Protein AF-F8F737-F1 (afdb_monomer_lite)

Radius of gyration: 26.56 Å; chains: 1; bounding box: 68×41×90 Å

Organism: Paenibacillus mucilaginosus (strain KNP414) (NCBI:txid1036673)

pLDDT: mean 80.63, std 26.8, range [22.33, 98.69]

InterPro domains:
  IPR014903 Protein of unknown function DUF1796 [PF08795] (76-199)

Structure (mmCIF, N/CA/C/O backbone):
data_AF-F8F737-F1
#
_entry.id   AF-F8F737-F1
#
loop_
_atom_site.group_PDB
_atom_site.id
_atom_site.type_symbol
_atom_site.label_atom_id
_atom_site.label_alt_id
_atom_site.label_comp_id
_atom_site.label_asym_id
_atom_site.label_entity_id
_atom_site.label_seq_id
_atom_site.pdbx_PDB_ins_code
_atom_site.Cartn_x
_atom_site.Cartn_y
_atom_site.Cartn_z
_atom_site.occupancy
_atom_site.B_iso_or_equiv
_atom_site.auth_seq_id
_atom_site.auth_comp_id
_atom_site.auth_asym_id
_atom_site.auth_atom_id
_atom_site.pdbx_PDB_model_num
ATOM 1 N N . MET A 1 1 ? 43.549 -16.151 -26.748 1.00 31.75 1 MET A N 1
ATOM 2 C CA . MET A 1 1 ? 45.004 -16.055 -26.960 1.00 31.75 1 MET A CA 1
ATOM 3 C C . MET A 1 1 ? 45.283 -16.798 -28.267 1.00 31.75 1 MET A C 1
ATOM 5 O O . MET A 1 1 ? 45.081 -17.999 -28.260 1.00 31.75 1 MET A O 1
ATOM 9 N N . GLU A 1 2 ? 45.574 -16.234 -29.440 1.00 30.88 2 GLU A N 1
ATOM 10 C CA . GLU A 1 2 ? 45.769 -14.863 -29.963 1.00 30.88 2 GLU A CA 1
ATOM 11 C C . GLU A 1 2 ? 45.511 -14.921 -31.500 1.00 30.88 2 GLU A C 1
ATOM 13 O O . GLU A 1 2 ? 45.562 -16.010 -32.063 1.00 30.88 2 GLU A O 1
ATOM 18 N N . HIS A 1 3 ? 45.207 -13.868 -32.272 1.00 30.75 3 HIS A N 1
ATOM 19 C CA . HIS A 1 3 ? 44.904 -12.461 -31.966 1.00 30.75 3 HIS A CA 1
ATOM 20 C C . HIS A 1 3 ? 43.870 -11.898 -32.988 1.00 30.75 3 HIS A C 1
ATOM 22 O O . HIS A 1 3 ? 43.111 -12.656 -33.584 1.00 30.75 3 HIS A O 1
ATOM 28 N N . LEU A 1 4 ? 43.796 -10.573 -33.181 1.00 31.38 4 LEU A N 1
ATOM 29 C CA . LEU A 1 4 ? 42.867 -9.883 -34.096 1.00 31.38 4 LEU A CA 1
ATOM 30 C C . LEU A 1 4 ? 43.429 -9.716 -35.523 1.00 31.38 4 LEU A C 1
ATOM 32 O O . LEU A 1 4 ? 44.586 -9.331 -35.678 1.00 31.38 4 LEU A O 1
ATOM 36 N N . LYS A 1 5 ? 42.567 -9.804 -36.547 1.00 34.06 5 LYS A N 1
ATOM 37 C CA . LYS A 1 5 ? 42.660 -8.970 -37.765 1.00 34.06 5 LYS A CA 1
ATOM 38 C C . LYS A 1 5 ? 41.271 -8.503 -38.197 1.00 34.06 5 LYS A C 1
ATOM 40 O O . LYS A 1 5 ? 40.305 -9.252 -38.109 1.00 34.06 5 LYS A O 1
ATOM 45 N N . ALA A 1 6 ? 41.193 -7.252 -38.642 1.00 32.00 6 ALA A N 1
ATOM 46 C CA . ALA A 1 6 ? 39.961 -6.569 -39.018 1.00 32.00 6 ALA A CA 1
ATOM 47 C C . ALA A 1 6 ? 40.042 -6.008 -40.449 1.00 32.00 6 ALA A C 1
ATOM 49 O O . ALA A 1 6 ? 41.135 -5.748 -40.944 1.00 32.00 6 ALA A O 1
ATOM 50 N N . ALA A 1 7 ? 38.858 -5.734 -41.009 1.00 30.97 7 ALA A N 1
ATOM 51 C CA . ALA A 1 7 ? 38.563 -4.872 -42.162 1.00 30.97 7 ALA A CA 1
ATOM 52 C C . ALA A 1 7 ? 38.951 -5.335 -43.592 1.00 30.97 7 ALA A C 1
ATOM 54 O O . ALA A 1 7 ? 40.119 -5.469 -43.942 1.00 30.97 7 ALA A O 1
ATOM 55 N N . GLY A 1 8 ? 37.916 -5.408 -44.446 1.00 27.34 8 GLY A N 1
ATOM 56 C CA . GLY A 1 8 ? 37.965 -5.507 -45.916 1.00 27.34 8 GLY A CA 1
ATOM 57 C C . GLY A 1 8 ? 37.638 -6.907 -46.468 1.00 27.34 8 GLY A C 1
ATOM 58 O O . GLY A 1 8 ? 38.126 -7.887 -45.927 1.00 27.34 8 GLY A O 1
ATOM 59 N N . ILE A 1 9 ? 36.846 -7.086 -47.539 1.00 27.88 9 ILE A N 1
ATOM 60 C CA . ILE A 1 9 ? 36.285 -6.126 -48.518 1.00 27.88 9 ILE A CA 1
ATOM 61 C C . ILE A 1 9 ? 35.180 -6.854 -49.357 1.00 27.88 9 ILE A C 1
ATOM 63 O O . ILE A 1 9 ? 35.426 -7.993 -49.722 1.00 27.88 9 ILE A O 1
ATOM 67 N N . VAL A 1 10 ? 34.032 -6.197 -49.669 1.00 30.42 10 VAL A N 1
ATOM 68 C CA . VAL A 1 10 ? 33.254 -6.233 -50.967 1.00 30.42 10 VAL A CA 1
ATOM 69 C C . VAL A 1 10 ? 32.650 -7.582 -51.484 1.00 30.42 10 VAL A C 1
ATOM 71 O O . VAL A 1 10 ? 33.185 -8.630 -51.171 1.00 30.42 10 VAL A O 1
ATOM 74 N N . VAL A 1 11 ? 31.604 -7.731 -52.333 1.00 29.09 11 VAL A N 1
ATOM 75 C CA . VAL A 1 11 ? 30.345 -7.054 -52.812 1.00 29.09 11 VAL A CA 1
ATOM 76 C C . VAL A 1 11 ? 29.583 -8.124 -53.647 1.00 29.09 11 VAL A C 1
ATOM 78 O O . VAL A 1 11 ? 30.243 -9.000 -54.183 1.00 29.09 11 VAL A O 1
ATOM 81 N N . HIS A 1 12 ? 28.254 -8.035 -53.827 1.00 28.17 12 HIS A N 1
ATOM 82 C CA . HIS A 1 12 ? 27.535 -8.319 -55.103 1.00 28.17 12 HIS A CA 1
ATOM 83 C C . HIS A 1 12 ? 26.180 -7.573 -55.046 1.00 28.17 12 HIS A C 1
ATOM 85 O O . HIS A 1 12 ? 25.473 -7.682 -54.050 1.00 28.17 12 HIS A O 1
ATOM 91 N N . GLU A 1 13 ? 25.889 -6.568 -55.880 1.00 30.42 13 GLU A N 1
ATOM 92 C CA . GLU A 1 13 ? 25.585 -6.566 -57.330 1.00 30.42 13 GLU A CA 1
ATOM 93 C C . GLU A 1 13 ? 24.188 -7.084 -57.713 1.00 30.42 13 GLU A C 1
ATOM 95 O O . GLU A 1 13 ? 23.913 -8.267 -57.581 1.00 30.42 13 GLU A O 1
ATOM 100 N N . THR A 1 14 ? 23.370 -6.185 -58.287 1.00 30.91 14 THR A N 1
ATOM 101 C CA . THR A 1 14 ? 22.628 -6.359 -59.561 1.00 30.91 14 THR A CA 1
ATOM 102 C C . THR A 1 14 ? 21.975 -5.027 -59.970 1.00 30.91 14 THR A C 1
ATOM 104 O O . THR A 1 14 ? 21.257 -4.424 -59.176 1.00 30.91 14 THR A O 1
ATOM 107 N N . GLY A 1 15 ? 22.209 -4.569 -61.206 1.00 24.45 15 GLY A N 1
ATOM 108 C CA . GLY A 1 15 ? 21.341 -3.605 -61.919 1.00 24.45 15 GLY A CA 1
ATOM 109 C C . GLY A 1 15 ? 20.431 -4.341 -62.924 1.00 24.45 15 GLY A C 1
ATOM 110 O O . GLY A 1 15 ? 20.274 -5.551 -62.758 1.00 24.45 15 GLY A O 1
ATOM 111 N N . PRO A 1 16 ? 19.913 -3.709 -64.010 1.00 46.12 16 PRO A N 1
ATOM 112 C CA . PRO A 1 16 ? 20.076 -2.303 -64.432 1.00 46.12 16 PRO A CA 1
ATOM 113 C C . PRO A 1 16 ? 18.790 -1.596 -64.982 1.00 46.12 16 PRO A C 1
ATOM 115 O O . PRO A 1 16 ? 17.725 -2.191 -65.088 1.00 46.12 16 PRO A O 1
ATOM 118 N N . HIS A 1 17 ? 18.961 -0.339 -65.445 1.00 32.50 17 HIS A N 1
ATOM 119 C CA . HIS A 1 17 ? 18.045 0.503 -66.267 1.00 32.50 17 HIS A CA 1
ATOM 120 C C . HIS A 1 17 ? 16.789 1.106 -65.574 1.00 32.50 17 HIS A C 1
ATOM 122 O O . HIS A 1 17 ? 16.264 0.539 -64.630 1.00 32.50 17 HIS A O 1
ATOM 128 N N . ASN A 1 18 ? 16.263 2.290 -65.953 1.00 30.05 18 ASN A N 1
ATOM 129 C CA . ASN A 1 18 ? 16.427 3.095 -67.185 1.00 30.05 18 ASN A CA 1
ATOM 130 C C . ASN A 1 18 ? 16.443 4.644 -66.937 1.00 30.05 18 ASN A C 1
ATOM 132 O O . ASN A 1 18 ? 16.288 5.103 -65.810 1.00 30.05 18 ASN A O 1
ATOM 136 N N . ARG A 1 19 ? 16.673 5.452 -67.989 1.00 29.30 19 ARG A N 1
ATOM 137 C CA . ARG A 1 19 ? 16.931 6.921 -67.998 1.00 29.30 19 ARG A CA 1
ATOM 138 C C . ARG A 1 19 ? 15.665 7.808 -67.902 1.00 29.30 19 ARG A C 1
ATOM 140 O O . ARG A 1 19 ? 14.681 7.451 -68.534 1.00 29.30 19 ARG A O 1
ATOM 147 N N . SER A 1 20 ? 15.767 9.032 -67.337 1.00 28.53 20 SER A N 1
ATOM 148 C CA . SER A 1 20 ? 15.710 10.318 -68.105 1.00 28.53 20 SER A CA 1
ATOM 149 C C . SER A 1 20 ? 15.605 11.627 -67.266 1.00 28.53 20 SER A C 1
ATOM 151 O O . SER A 1 20 ? 14.601 11.867 -66.608 1.00 28.53 20 SER A O 1
ATOM 153 N N . THR A 1 21 ? 16.610 12.508 -67.401 1.00 29.45 21 THR A N 1
ATOM 154 C CA . THR A 1 21 ? 16.566 14.001 -67.488 1.00 29.45 21 THR A CA 1
ATOM 155 C C . THR A 1 21 ? 15.581 14.866 -66.656 1.00 29.45 21 THR A C 1
ATOM 157 O O . THR A 1 21 ? 14.389 14.887 -66.961 1.00 29.45 21 THR A O 1
ATOM 160 N N . ARG A 1 22 ? 16.099 15.806 -65.837 1.00 28.95 22 ARG A N 1
ATOM 161 C CA . ARG A 1 22 ? 16.249 17.264 -66.152 1.00 28.95 22 ARG A CA 1
ATOM 162 C C . ARG A 1 22 ? 16.793 18.089 -64.960 1.00 28.95 22 ARG A C 1
ATOM 164 O O . ARG A 1 22 ? 16.660 17.678 -63.813 1.00 28.95 22 ARG A O 1
ATOM 171 N N . ASP A 1 23 ? 17.404 19.237 -65.267 1.00 27.94 23 ASP A N 1
ATOM 172 C CA . ASP A 1 23 ? 18.044 20.181 -64.329 1.00 27.94 23 ASP A CA 1
ATOM 173 C C . ASP A 1 23 ? 17.090 20.950 -63.393 1.00 27.94 23 ASP A C 1
ATOM 175 O O . ASP A 1 23 ? 15.926 21.184 -63.717 1.00 27.94 23 ASP A O 1
ATOM 179 N N . GLY A 1 24 ? 17.635 21.440 -62.268 1.00 27.38 24 GLY A N 1
ATOM 180 C CA . GLY A 1 24 ? 16.966 22.383 -61.359 1.00 27.38 24 GLY A CA 1
ATOM 181 C C . GLY A 1 24 ? 17.789 22.725 -60.106 1.00 27.38 24 GLY A C 1
ATOM 182 O O . GLY A 1 24 ? 17.705 22.043 -59.089 1.00 27.38 24 GLY A O 1
ATOM 183 N N . THR A 1 25 ? 18.598 23.785 -60.159 1.00 28.88 25 THR A N 1
ATOM 184 C CA . THR A 1 25 ? 19.568 24.173 -59.111 1.00 28.88 25 THR A CA 1
ATOM 185 C C . THR A 1 25 ? 18.966 24.867 -57.878 1.00 28.88 25 THR A C 1
ATOM 187 O O . THR A 1 25 ? 18.379 25.941 -58.018 1.00 28.88 25 THR A O 1
ATOM 190 N N . SER A 1 26 ? 19.246 24.368 -56.662 1.00 29.20 26 SER A N 1
ATOM 191 C CA . SER A 1 26 ? 19.491 25.176 -55.438 1.00 29.20 26 SER A CA 1
ATOM 192 C C . SER A 1 26 ? 19.960 24.313 -54.245 1.00 29.20 26 SER A C 1
ATOM 194 O O . SER A 1 26 ? 19.646 23.124 -54.196 1.00 29.20 26 SER A O 1
ATOM 196 N N . PRO A 1 27 ? 20.726 24.864 -53.278 1.00 29.08 27 PRO A N 1
ATOM 197 C CA . PRO A 1 27 ? 21.449 24.066 -52.284 1.00 29.08 27 PRO A CA 1
ATOM 198 C C . PRO A 1 27 ? 20.589 23.626 -51.088 1.00 29.08 27 PRO A C 1
ATOM 200 O O . PRO A 1 27 ? 19.998 24.446 -50.379 1.00 29.08 27 PRO A O 1
ATOM 203 N N . VAL A 1 28 ? 20.605 22.325 -50.783 1.00 27.69 28 VAL A N 1
ATOM 204 C CA . VAL A 1 28 ? 19.986 21.775 -49.568 1.00 27.69 28 VAL A CA 1
ATOM 205 C C . VAL A 1 28 ? 20.870 22.071 -48.353 1.00 27.69 28 VAL A C 1
ATOM 207 O O . VAL A 1 28 ? 21.950 21.507 -48.190 1.00 27.69 28 VAL A O 1
ATOM 210 N N . LYS A 1 29 ? 20.388 22.941 -47.458 1.00 28.92 29 LYS A N 1
ATOM 211 C CA . LYS A 1 29 ? 20.996 23.149 -46.135 1.00 28.92 29 LYS A CA 1
ATOM 212 C C . LYS A 1 29 ? 20.875 21.873 -45.299 1.00 28.92 29 LYS A C 1
ATOM 214 O O . LYS A 1 29 ? 19.767 21.493 -44.921 1.00 28.92 29 LYS A O 1
ATOM 219 N N . ILE A 1 30 ? 22.008 21.279 -44.927 1.00 28.30 30 ILE A N 1
ATOM 220 C CA . ILE A 1 30 ? 22.065 20.237 -43.895 1.00 28.30 30 ILE A CA 1
ATOM 221 C C . ILE A 1 30 ? 21.614 20.866 -42.570 1.00 28.30 30 ILE A C 1
ATOM 223 O O . ILE A 1 30 ? 22.325 21.672 -41.969 1.00 28.30 30 ILE A O 1
ATOM 227 N N . ARG A 1 31 ? 20.402 20.531 -42.116 1.00 26.34 31 ARG A N 1
ATOM 228 C CA . ARG A 1 31 ? 19.930 20.882 -40.773 1.00 26.34 31 ARG A CA 1
ATOM 229 C C . ARG A 1 31 ? 20.393 19.813 -39.793 1.00 26.34 31 ARG A C 1
ATOM 231 O O . ARG A 1 31 ? 19.864 18.706 -39.800 1.00 26.34 31 ARG A O 1
ATOM 238 N N . ASN A 1 32 ? 21.324 20.182 -38.915 1.00 26.41 32 ASN A N 1
ATOM 239 C CA . ASN A 1 32 ? 21.665 19.396 -37.731 1.00 26.41 32 ASN A CA 1
ATOM 240 C C . ASN A 1 32 ? 20.395 19.106 -36.923 1.00 26.41 32 ASN A C 1
ATOM 242 O O . ASN A 1 32 ? 19.786 20.021 -36.361 1.00 26.41 32 ASN A O 1
ATOM 246 N N . PHE A 1 33 ? 19.997 17.837 -36.856 1.00 24.98 33 PHE A N 1
ATOM 247 C CA . PHE A 1 33 ? 18.841 17.409 -36.078 1.00 24.98 33 PHE A CA 1
ATOM 248 C C . PHE A 1 33 ? 19.266 17.162 -34.625 1.00 24.98 33 PHE A C 1
ATOM 250 O O . PHE A 1 33 ? 19.415 16.027 -34.179 1.00 24.98 33 PHE A O 1
ATOM 257 N N . MET A 1 34 ? 19.492 18.248 -33.879 1.00 25.48 34 MET A N 1
ATOM 258 C CA . MET A 1 34 ? 19.568 18.165 -32.419 1.00 25.48 34 MET A CA 1
ATOM 259 C C . MET A 1 34 ? 18.229 17.628 -31.885 1.00 25.48 34 MET A C 1
ATOM 261 O O . MET A 1 34 ? 17.188 18.223 -32.194 1.00 25.48 34 MET A O 1
ATOM 265 N N . PRO A 1 35 ? 18.210 16.559 -31.067 1.00 27.11 35 PRO A N 1
ATOM 266 C CA . PRO A 1 35 ? 16.999 16.179 -30.357 1.00 27.11 35 PRO A CA 1
ATOM 267 C C . PRO A 1 35 ? 16.613 17.328 -29.420 1.00 27.11 35 PRO A C 1
ATOM 269 O O . PRO A 1 35 ? 17.413 17.786 -28.603 1.00 27.11 35 PRO A O 1
ATOM 272 N N . ARG A 1 36 ? 15.384 17.832 -29.572 1.00 26.64 36 ARG A N 1
ATOM 273 C CA . ARG A 1 36 ? 14.854 18.895 -28.712 1.00 26.64 36 ARG A CA 1
ATOM 274 C C . ARG A 1 36 ? 14.890 18.434 -27.258 1.00 26.64 36 ARG A C 1
ATOM 276 O O . ARG A 1 36 ? 14.449 17.327 -26.961 1.00 26.64 36 ARG A O 1
ATOM 283 N N . ALA A 1 37 ? 15.351 19.312 -26.369 1.00 26.86 37 ALA A N 1
ATOM 284 C CA . ALA A 1 37 ? 15.280 19.092 -24.932 1.00 26.86 37 ALA A CA 1
ATOM 285 C C . ALA A 1 37 ? 13.851 18.693 -24.531 1.00 26.86 37 ALA A C 1
ATOM 287 O O . ALA A 1 37 ? 12.895 19.438 -24.776 1.00 26.86 37 ALA A O 1
ATOM 288 N N . PHE A 1 38 ? 13.711 17.516 -23.921 1.00 26.56 38 PHE A N 1
ATOM 289 C CA . PHE A 1 38 ? 12.451 17.102 -23.324 1.00 26.56 38 PHE A CA 1
ATOM 290 C C . PHE A 1 38 ? 12.120 18.076 -22.194 1.00 26.56 38 PHE A C 1
ATOM 292 O O . PHE A 1 38 ? 12.856 18.188 -21.214 1.00 26.56 38 PHE A O 1
ATOM 299 N N . ARG A 1 39 ? 10.999 18.794 -22.332 1.00 23.95 39 ARG A N 1
ATOM 300 C CA . ARG A 1 39 ? 10.396 19.511 -21.207 1.00 23.95 39 ARG A CA 1
ATOM 301 C C . ARG A 1 39 ? 10.129 18.499 -20.098 1.00 23.95 39 ARG A C 1
ATOM 303 O O . ARG A 1 39 ? 9.468 17.494 -20.355 1.00 23.95 39 ARG A O 1
ATOM 310 N N . CYS A 1 40 ? 10.568 18.803 -18.878 1.00 22.33 40 CYS A N 1
ATOM 311 C CA . CYS A 1 40 ? 10.080 18.111 -17.693 1.00 22.33 40 CYS A CA 1
ATOM 312 C C . CYS A 1 40 ? 8.549 18.158 -17.703 1.00 22.33 40 CYS A C 1
ATOM 314 O O . CYS A 1 40 ? 7.957 19.238 -17.621 1.00 22.33 40 CYS A O 1
ATOM 316 N N . VAL A 1 41 ? 7.911 16.994 -17.809 1.00 27.20 41 VAL A N 1
ATOM 317 C CA . VAL A 1 41 ? 6.485 16.870 -17.520 1.00 27.20 41 VAL A CA 1
ATOM 318 C C . VAL A 1 41 ? 6.373 16.983 -16.008 1.00 27.20 41 VAL A C 1
ATOM 320 O O . VAL A 1 41 ? 6.666 16.035 -15.284 1.00 27.20 41 VAL A O 1
ATOM 323 N N . ALA A 1 42 ? 6.027 18.177 -15.527 1.00 23.97 42 ALA A N 1
ATOM 324 C CA . ALA A 1 42 ? 5.676 18.358 -14.129 1.00 23.97 42 ALA A CA 1
ATOM 325 C C . ALA A 1 42 ? 4.549 17.376 -13.790 1.00 23.97 42 ALA A C 1
ATOM 327 O O . ALA A 1 42 ? 3.581 17.267 -14.548 1.00 23.97 42 ALA A O 1
ATOM 328 N N . ALA A 1 43 ? 4.683 16.660 -12.672 1.00 30.42 43 ALA A N 1
ATOM 329 C CA . ALA A 1 43 ? 3.623 15.797 -12.181 1.00 30.42 43 ALA A CA 1
ATOM 330 C C . ALA A 1 43 ? 2.355 16.643 -12.020 1.00 30.42 43 ALA A C 1
ATOM 332 O O . ALA A 1 43 ? 2.320 17.563 -11.202 1.00 30.42 43 ALA A O 1
ATOM 333 N N . VAL A 1 44 ? 1.337 16.360 -12.835 1.00 30.58 44 VAL A N 1
ATOM 334 C CA . VAL A 1 44 ? 0.057 17.064 -12.767 1.00 30.58 44 VAL A CA 1
ATOM 335 C C . VAL A 1 44 ? -0.639 16.601 -11.495 1.00 30.58 44 VAL A C 1
ATOM 337 O O . VAL A 1 44 ? -1.337 15.588 -11.484 1.00 30.58 44 VAL A O 1
ATOM 340 N N . SER A 1 45 ? -0.422 17.339 -10.408 1.00 38.41 45 SER A N 1
ATOM 341 C CA . SER A 1 45 ? -1.291 17.289 -9.242 1.00 38.41 45 SER A CA 1
ATOM 342 C C . SER A 1 45 ? -2.700 17.636 -9.712 1.00 38.41 45 SER A C 1
ATOM 344 O O . SER A 1 45 ? -2.922 18.665 -10.347 1.00 38.41 45 SER A O 1
ATOM 346 N N . ASN A 1 46 ? -3.655 16.743 -9.470 1.00 39.84 46 ASN A N 1
ATOM 347 C CA . ASN A 1 46 ? -5.019 16.906 -9.947 1.00 39.84 46 ASN A CA 1
ATOM 348 C C . ASN A 1 46 ? -5.810 17.785 -8.957 1.00 39.84 46 ASN A C 1
ATOM 350 O O . ASN A 1 46 ? -6.219 17.284 -7.906 1.00 39.84 46 ASN A O 1
ATOM 354 N N . PRO A 1 47 ? -6.077 19.076 -9.249 1.00 35.81 47 PRO A N 1
ATOM 355 C CA . PRO A 1 47 ? -6.739 19.964 -8.290 1.00 35.81 47 PRO A CA 1
ATOM 356 C C . PRO A 1 47 ? -8.179 19.529 -7.973 1.00 35.81 47 PRO A C 1
ATOM 358 O O . PRO A 1 47 ? -8.720 19.911 -6.936 1.00 35.81 47 PRO A O 1
ATOM 361 N N . ARG A 1 48 ? -8.794 18.683 -8.817 1.00 39.72 48 ARG A N 1
ATOM 362 C CA . ARG A 1 48 ? -10.142 18.142 -8.581 1.00 39.72 48 ARG A CA 1
ATOM 363 C C . ARG A 1 48 ? -10.205 17.151 -7.418 1.00 39.72 48 ARG A C 1
ATOM 365 O O . ARG A 1 48 ? -11.286 16.920 -6.886 1.00 39.72 48 ARG A O 1
ATOM 372 N N . LEU A 1 49 ? -9.069 16.581 -7.013 1.00 35.00 49 LEU A N 1
ATOM 373 C CA . LEU A 1 49 ? -9.001 15.647 -5.890 1.00 35.00 49 LEU A CA 1
ATOM 374 C C . LEU A 1 49 ? -9.200 16.369 -4.543 1.00 35.00 49 LEU A C 1
ATOM 376 O O . LEU A 1 49 ? -9.822 15.828 -3.635 1.00 35.00 49 LEU A O 1
ATOM 380 N N . PHE A 1 50 ? -8.750 17.626 -4.444 1.00 35.91 50 PHE A N 1
ATOM 381 C CA . PHE A 1 50 ? -8.959 18.479 -3.269 1.00 35.91 50 PHE A CA 1
ATOM 382 C C . PHE A 1 50 ? -10.333 19.166 -3.260 1.00 35.91 50 PHE A C 1
ATOM 384 O O . PHE A 1 50 ? -10.888 19.404 -2.190 1.00 35.91 50 PHE A O 1
ATOM 391 N N . SER A 1 51 ? -10.926 19.453 -4.427 1.00 33.72 51 SER A N 1
ATOM 392 C CA . SER A 1 51 ? -12.208 20.173 -4.510 1.00 33.72 51 SER A CA 1
ATOM 393 C C . SER A 1 51 ? -13.448 19.343 -4.146 1.00 33.72 51 SER A C 1
ATOM 395 O O . SER A 1 51 ? -14.543 19.896 -4.113 1.00 33.72 51 SER A O 1
ATOM 397 N N . TYR A 1 52 ? -13.311 18.034 -3.903 1.00 38.69 52 TYR A N 1
ATOM 398 C CA . TYR A 1 52 ? -14.434 17.148 -3.556 1.00 38.69 52 TYR A CA 1
ATOM 399 C C . TYR A 1 52 ? -14.688 16.999 -2.045 1.00 38.69 52 TYR A C 1
ATOM 401 O O . TYR A 1 52 ? -15.746 16.512 -1.649 1.00 38.69 52 TYR A O 1
ATOM 409 N N . LEU A 1 53 ? -13.771 17.454 -1.185 1.00 37.84 53 LEU A N 1
ATOM 410 C CA . LEU A 1 53 ? -13.915 17.390 0.276 1.00 37.84 53 LEU A CA 1
ATOM 411 C C . LEU A 1 53 ? -14.595 18.653 0.830 1.00 37.84 53 LEU A C 1
ATOM 413 O O . LEU A 1 53 ? -14.011 19.416 1.597 1.00 37.84 53 LEU A O 1
ATOM 417 N N . GLY A 1 54 ? -15.848 18.880 0.421 1.00 32.91 54 GLY A N 1
ATOM 418 C CA . GLY A 1 54 ? -16.592 20.101 0.737 1.00 32.91 54 GLY A CA 1
ATOM 419 C C . GLY A 1 54 ? -18.051 19.889 1.141 1.00 32.91 54 GLY A C 1
ATOM 420 O O . GLY A 1 54 ? -18.941 20.137 0.335 1.00 32.91 54 GLY A O 1
ATOM 421 N N . SER A 1 55 ? -18.318 19.510 2.400 1.00 32.44 55 SER A N 1
ATOM 422 C CA . SER A 1 55 ? -19.322 20.185 3.260 1.00 32.44 55 SER A CA 1
ATOM 423 C C . SER A 1 55 ? -19.569 19.501 4.622 1.00 32.44 55 SER A C 1
ATOM 425 O O . SER A 1 55 ? -19.643 18.286 4.734 1.00 32.44 55 SER A O 1
ATOM 427 N N . LYS A 1 56 ? -19.772 20.346 5.647 1.00 34.72 56 LYS A N 1
ATOM 428 C CA . LYS A 1 56 ? -20.529 20.122 6.901 1.00 34.72 56 LYS A CA 1
ATOM 429 C C . LYS A 1 56 ? -20.217 18.883 7.775 1.00 34.72 56 LYS A C 1
ATOM 431 O O . LYS A 1 56 ? -20.933 17.894 7.762 1.00 34.72 56 LYS A O 1
ATOM 436 N N . GLY A 1 57 ? -19.336 19.108 8.753 1.00 33.88 57 GLY A N 1
ATOM 437 C CA . GLY A 1 57 ? -19.766 19.142 10.162 1.00 33.88 57 GLY A CA 1
ATOM 438 C C . GLY A 1 57 ? -19.855 17.836 10.965 1.00 33.88 57 GLY A C 1
ATOM 439 O O . GLY A 1 57 ? -20.897 17.190 11.002 1.00 33.88 57 GLY A O 1
ATOM 440 N N . ARG A 1 58 ? -18.837 17.603 11.806 1.00 36.34 58 ARG A N 1
ATOM 441 C CA . ARG A 1 58 ? -19.009 17.181 13.212 1.00 36.34 58 ARG A CA 1
ATOM 442 C C . ARG A 1 58 ? -17.749 17.513 14.018 1.00 36.34 58 ARG A C 1
ATOM 444 O O . ARG A 1 58 ? -16.689 16.943 13.789 1.00 36.34 58 ARG A O 1
ATOM 451 N N . THR A 1 59 ? -17.865 18.450 14.952 1.00 40.25 59 THR A N 1
ATOM 452 C CA . THR A 1 59 ? -16.850 18.718 15.981 1.00 40.25 59 THR A CA 1
ATOM 453 C C . THR A 1 59 ? -16.978 17.665 17.080 1.00 40.25 59 THR A C 1
ATOM 455 O O . THR A 1 59 ? -18.047 17.566 17.679 1.00 40.25 59 THR A O 1
ATOM 458 N N . GLY A 1 60 ? -15.917 16.894 17.339 1.00 40.56 60 GLY A N 1
ATOM 459 C CA . GLY A 1 60 ? -15.912 15.828 18.355 1.00 40.56 60 GLY A CA 1
ATOM 460 C C . GLY A 1 60 ? -15.857 14.401 17.796 1.00 40.56 60 GLY A C 1
ATOM 461 O O . GLY A 1 60 ? -16.580 13.535 18.273 1.00 40.56 60 GLY A O 1
ATOM 462 N N . GLY A 1 61 ? -15.037 14.151 16.771 1.00 48.41 61 GLY A N 1
ATOM 463 C CA . GLY A 1 61 ? -14.636 12.785 16.424 1.00 48.41 61 GLY A CA 1
ATOM 464 C C . GLY A 1 61 ? -13.432 12.371 17.267 1.00 48.41 61 GLY A C 1
ATOM 465 O O . GLY A 1 61 ? -12.421 13.072 17.235 1.00 48.41 61 GLY A O 1
ATOM 466 N N . GLU A 1 62 ? -13.540 11.268 18.007 1.00 58.06 62 GLU A N 1
ATOM 467 C CA . GLU A 1 62 ? -12.423 10.698 18.772 1.00 58.06 62 GLU A CA 1
ATOM 468 C C . GLU A 1 62 ? -11.245 10.364 17.835 1.00 58.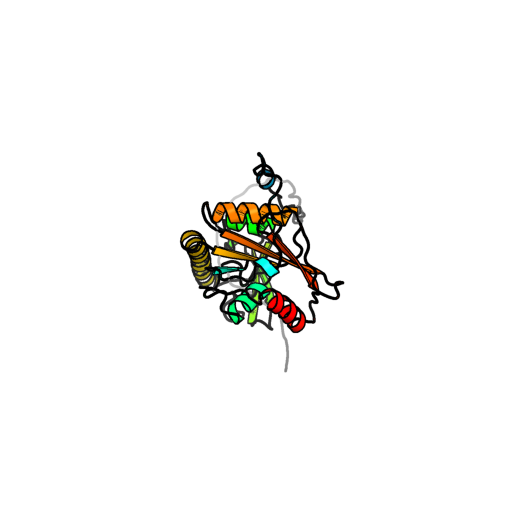06 62 GLU A C 1
ATOM 470 O O . GLU A 1 62 ? -11.429 9.849 16.724 1.00 58.06 62 GLU A O 1
ATOM 475 N N . THR A 1 63 ? -10.034 10.741 18.249 1.00 73.00 63 THR A N 1
ATOM 476 C CA . THR A 1 63 ? -8.806 10.604 17.455 1.00 73.00 63 THR A CA 1
ATOM 477 C C . THR A 1 63 ? -8.153 9.259 17.744 1.00 73.00 63 THR A C 1
ATOM 479 O O . THR A 1 63 ? -8.080 8.846 18.897 1.00 73.00 63 THR A O 1
ATOM 482 N N . MET A 1 64 ? -7.713 8.541 16.702 1.00 88.88 64 MET A N 1
ATOM 483 C CA . MET A 1 64 ? -7.437 7.112 16.863 1.00 88.88 64 MET A CA 1
ATOM 484 C C . MET A 1 64 ? -6.033 6.827 17.411 1.00 88.88 64 MET A C 1
ATOM 486 O O . MET A 1 64 ? -5.027 7.162 16.781 1.00 88.88 64 MET A O 1
ATOM 490 N N . ARG A 1 65 ? -5.961 6.138 18.553 1.00 93.38 65 ARG A N 1
ATOM 491 C CA . ARG A 1 65 ? -4.707 5.694 19.186 1.00 93.38 65 ARG A CA 1
ATOM 492 C C . ARG A 1 65 ? -4.272 4.308 18.723 1.00 93.38 65 ARG A C 1
ATOM 494 O O . ARG A 1 65 ? -5.089 3.470 18.339 1.00 93.38 65 ARG A O 1
ATOM 501 N N . LEU A 1 66 ? -2.979 4.009 18.855 1.00 93.88 66 LEU A N 1
ATOM 502 C CA . LEU A 1 66 ? -2.436 2.682 18.532 1.00 93.88 66 LEU A CA 1
ATOM 503 C C . LEU A 1 66 ? -3.073 1.579 19.393 1.00 93.88 66 LEU A C 1
ATOM 505 O O . LEU A 1 66 ? -3.280 0.463 18.920 1.00 93.88 66 LEU A O 1
ATOM 509 N N . ALA A 1 67 ? -3.434 1.891 20.641 1.00 94.31 67 ALA A N 1
ATOM 510 C CA . ALA A 1 67 ? -4.135 0.966 21.529 1.00 94.31 67 ALA A CA 1
ATOM 511 C C . ALA A 1 67 ? -5.515 0.538 20.986 1.00 94.31 67 ALA A C 1
ATOM 513 O O . ALA A 1 67 ? -5.891 -0.621 21.132 1.00 94.31 67 ALA A O 1
ATOM 514 N N . GLU A 1 68 ? -6.241 1.427 20.306 1.00 94.69 68 GLU A N 1
ATOM 515 C CA . GLU A 1 68 ? -7.577 1.157 19.745 1.00 94.69 68 GLU A CA 1
ATOM 516 C C . GLU A 1 68 ? -7.515 0.319 18.460 1.00 94.69 68 GLU A C 1
ATOM 518 O O . GLU A 1 68 ? -8.488 -0.340 18.082 1.00 94.69 68 GLU A O 1
ATOM 523 N N . LEU A 1 69 ? -6.353 0.293 17.797 1.00 96.19 69 LEU A N 1
ATOM 524 C CA . LEU A 1 69 ? -6.094 -0.627 16.693 1.00 96.19 69 LEU A CA 1
ATOM 525 C C . LEU A 1 69 ? -5.953 -2.083 17.163 1.00 96.19 69 LEU A C 1
ATOM 527 O O . LEU A 1 69 ? -6.101 -2.978 16.331 1.00 96.19 69 LEU A O 1
ATOM 531 N N . ARG A 1 70 ? -5.707 -2.344 18.456 1.00 96.00 70 ARG A N 1
ATOM 532 C CA . ARG A 1 70 ? -5.485 -3.688 19.026 1.00 96.00 70 ARG A CA 1
ATOM 533 C C . ARG A 1 70 ? -6.786 -4.476 19.184 1.00 96.00 70 ARG A C 1
ATOM 535 O O . ARG A 1 70 ? -7.274 -4.714 20.287 1.00 96.00 70 ARG A O 1
ATOM 542 N N . ARG A 1 71 ? -7.368 -4.856 18.050 1.00 96.00 71 ARG A N 1
ATOM 543 C CA . ARG A 1 71 ? -8.634 -5.587 17.951 1.00 96.00 71 ARG A CA 1
ATOM 544 C C . ARG A 1 71 ? -8.640 -6.546 16.753 1.00 96.00 71 ARG A C 1
ATOM 546 O O . ARG A 1 71 ? -7.808 -6.404 15.853 1.00 96.00 71 ARG A O 1
ATOM 553 N N . PRO A 1 72 ? -9.587 -7.500 16.699 1.00 97.38 72 PRO A N 1
ATOM 554 C CA . PRO A 1 72 ? -9.792 -8.331 15.520 1.00 97.38 72 PRO A CA 1
ATOM 555 C C . PRO A 1 72 ? -10.429 -7.544 14.366 1.00 97.38 72 PRO A C 1
ATOM 557 O O . PRO A 1 72 ? -11.460 -6.883 14.558 1.00 97.38 72 PRO A O 1
ATOM 560 N N . TYR A 1 73 ? -9.857 -7.691 13.174 1.00 97.88 73 TYR A N 1
ATOM 561 C CA . TYR A 1 73 ? -10.377 -7.228 11.883 1.00 97.88 73 TYR A CA 1
ATOM 562 C C . TYR A 1 73 ? -10.831 -8.412 11.021 1.00 97.88 73 TYR A C 1
ATOM 564 O O . TYR A 1 73 ? -10.516 -9.565 11.302 1.00 97.88 73 TYR A O 1
ATOM 572 N N . ASP A 1 74 ? -11.539 -8.134 9.934 1.00 97.38 74 ASP A N 1
ATOM 573 C CA . ASP A 1 74 ? -11.856 -9.130 8.911 1.00 97.38 74 ASP A CA 1
ATOM 574 C C . ASP A 1 74 ? -10.723 -9.268 7.871 1.00 97.38 74 ASP A C 1
ATOM 576 O O . ASP A 1 74 ? -10.595 -10.315 7.234 1.00 97.38 74 ASP A O 1
ATOM 580 N N . TYR A 1 75 ? -9.917 -8.213 7.662 1.00 97.50 75 TYR A N 1
ATOM 581 C CA . TYR A 1 75 ? -8.700 -8.239 6.834 1.00 97.50 75 TYR A CA 1
ATOM 582 C C . TYR A 1 75 ? -7.789 -7.018 7.083 1.00 97.50 75 TYR A C 1
ATOM 584 O O . TYR A 1 75 ? -8.283 -5.917 7.345 1.00 97.50 75 TYR A O 1
ATOM 592 N N . CYS A 1 76 ? -6.471 -7.186 6.910 1.00 98.12 76 CYS A N 1
ATOM 593 C CA . CYS A 1 76 ? -5.490 -6.093 6.914 1.00 98.12 76 CYS A CA 1
ATOM 594 C C . CYS A 1 76 ? -4.864 -5.889 5.517 1.00 98.12 76 CYS A C 1
ATOM 596 O O . CYS A 1 76 ? -4.394 -6.835 4.8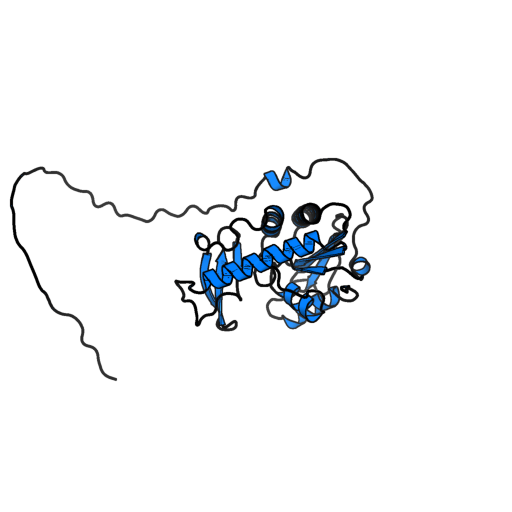86 1.00 98.12 76 CYS A O 1
ATOM 598 N N . ILE A 1 77 ? -4.845 -4.647 5.027 1.00 98.12 77 ILE A N 1
ATOM 599 C CA . ILE A 1 77 ? -4.489 -4.268 3.651 1.00 98.12 77 ILE A CA 1
ATOM 600 C C . ILE A 1 77 ? -3.228 -3.394 3.654 1.00 98.12 77 ILE A C 1
ATOM 602 O O . ILE A 1 77 ? -3.219 -2.311 4.237 1.00 98.12 77 ILE A O 1
ATOM 606 N N . SER A 1 78 ? -2.178 -3.821 2.945 1.00 97.38 78 SER A N 1
ATOM 607 C CA . SER A 1 78 ? -1.026 -2.960 2.643 1.00 97.38 78 SER A CA 1
ATOM 608 C C . SER A 1 78 ? -1.362 -1.968 1.529 1.00 97.38 78 SER A C 1
ATOM 610 O O . SER A 1 78 ? -1.904 -2.342 0.488 1.00 97.38 78 SER A O 1
ATOM 612 N N . LEU A 1 79 ? -0.973 -0.708 1.723 1.00 97.19 79 LEU A N 1
ATOM 613 C CA . LEU A 1 79 ? -1.009 0.361 0.721 1.00 97.19 79 LEU A CA 1
ATOM 614 C C . LEU A 1 79 ? 0.399 0.744 0.227 1.00 97.19 79 LEU A C 1
ATOM 616 O O . LEU A 1 79 ? 0.628 1.859 -0.253 1.00 97.19 79 LEU A O 1
ATOM 620 N N . GLY A 1 80 ? 1.350 -0.187 0.338 1.00 89.88 80 GLY A N 1
ATOM 621 C CA . GLY A 1 80 ? 2.686 -0.094 -0.248 1.00 89.88 80 GLY A CA 1
ATOM 622 C C . GLY A 1 80 ? 3.590 0.955 0.402 1.00 89.88 80 GLY A C 1
ATOM 623 O O . GLY A 1 80 ? 3.803 0.945 1.616 1.00 89.88 80 GLY A O 1
ATOM 624 N N . ASN A 1 81 ? 4.158 1.829 -0.439 1.00 93.75 81 ASN A N 1
ATOM 625 C CA . ASN A 1 81 ? 5.402 2.594 -0.252 1.00 93.75 81 ASN A CA 1
ATOM 626 C C . ASN A 1 81 ? 6.665 1.720 -0.221 1.00 93.75 81 ASN A C 1
ATOM 628 O O . ASN A 1 81 ? 7.642 2.072 -0.871 1.00 93.75 81 ASN A O 1
ATOM 632 N N . ASN A 1 82 ? 6.637 0.565 0.439 1.00 90.75 82 ASN A N 1
ATOM 633 C CA . ASN A 1 82 ? 7.587 -0.522 0.211 1.00 90.75 82 ASN A CA 1
ATOM 634 C C . ASN A 1 82 ? 6.954 -1.875 0.583 1.00 90.75 82 ASN A C 1
ATOM 636 O O . ASN A 1 82 ? 5.801 -1.931 1.006 1.00 90.75 82 ASN A O 1
ATOM 640 N N . CYS A 1 83 ? 7.711 -2.965 0.448 1.00 90.19 83 CYS A N 1
ATOM 641 C CA . CYS A 1 83 ? 7.242 -4.317 0.756 1.00 90.19 83 CYS A CA 1
ATOM 642 C C . CYS A 1 83 ? 7.143 -4.652 2.259 1.00 90.19 83 CYS A C 1
ATOM 644 O O . CYS A 1 83 ? 6.621 -5.710 2.612 1.00 90.19 83 CYS A O 1
ATOM 646 N N . MET A 1 84 ? 7.608 -3.784 3.169 1.00 91.31 84 MET A N 1
ATOM 647 C CA . MET A 1 84 ? 7.657 -4.083 4.608 1.00 91.31 84 MET A CA 1
ATOM 648 C C . MET A 1 84 ? 6.280 -4.374 5.228 1.00 91.31 84 MET A C 1
ATOM 650 O O . MET A 1 84 ? 6.168 -5.395 5.911 1.00 91.31 84 MET A O 1
ATOM 654 N N . PRO A 1 85 ? 5.215 -3.580 4.973 1.00 92.69 85 PRO A N 1
ATOM 655 C CA . PRO A 1 85 ? 3.892 -3.875 5.514 1.00 92.69 85 PRO A CA 1
ATOM 656 C C . PRO A 1 85 ? 3.357 -5.210 5.015 1.00 92.69 85 PRO A C 1
ATOM 658 O O . PRO A 1 85 ? 2.810 -5.985 5.790 1.00 92.69 85 PRO A O 1
ATOM 661 N N . ALA A 1 86 ? 3.566 -5.510 3.732 1.00 94.00 86 ALA A N 1
ATOM 662 C CA . ALA A 1 86 ? 3.129 -6.761 3.137 1.00 94.00 86 ALA A CA 1
ATOM 663 C C . ALA A 1 86 ? 3.840 -7.975 3.755 1.00 94.00 86 ALA A C 1
ATOM 665 O O . ALA A 1 86 ? 3.170 -8.975 4.003 1.00 94.00 86 ALA A O 1
ATOM 666 N N . MET A 1 87 ? 5.147 -7.889 4.030 1.00 92.62 87 MET A N 1
ATOM 667 C CA . MET A 1 87 ? 5.912 -8.960 4.685 1.00 92.62 87 MET A CA 1
ATOM 668 C C . MET A 1 87 ? 5.485 -9.180 6.143 1.00 92.62 87 MET A C 1
ATOM 670 O O . MET A 1 87 ? 5.248 -10.315 6.548 1.00 92.62 87 MET A O 1
ATOM 674 N N . GLU A 1 88 ? 5.371 -8.117 6.944 1.00 94.25 88 GLU A N 1
ATOM 675 C CA . GLU A 1 88 ? 5.053 -8.257 8.374 1.00 94.25 88 GLU A CA 1
ATOM 676 C C . GLU A 1 88 ? 3.575 -8.625 8.615 1.00 94.25 88 GLU A C 1
ATOM 678 O O . GLU A 1 88 ? 3.282 -9.371 9.551 1.00 94.25 88 GLU A O 1
ATOM 683 N N . LEU A 1 89 ? 2.648 -8.204 7.740 1.00 95.56 89 LEU A N 1
ATOM 684 C CA . LEU A 1 89 ? 1.266 -8.706 7.740 1.00 95.56 89 LEU A CA 1
ATOM 685 C C . LEU A 1 89 ? 1.196 -10.209 7.430 1.00 95.56 89 LEU A C 1
ATOM 687 O O . LEU A 1 89 ? 0.416 -10.923 8.053 1.00 95.56 89 LEU A O 1
ATOM 691 N N . GLU A 1 90 ? 2.006 -10.695 6.488 1.00 94.69 90 GLU A N 1
ATOM 692 C CA . GLU A 1 90 ? 2.060 -12.112 6.099 1.00 94.69 90 GLU A CA 1
ATOM 693 C C . GLU A 1 90 ? 2.640 -12.975 7.225 1.00 94.69 90 GLU A C 1
ATOM 695 O O . GLU A 1 90 ? 2.014 -13.938 7.664 1.00 94.69 90 GLU A O 1
ATOM 700 N N . LYS A 1 91 ? 3.774 -12.549 7.790 1.00 93.94 91 LYS A N 1
ATOM 701 C CA . LYS A 1 91 ? 4.446 -13.188 8.932 1.00 93.94 91 LYS A CA 1
ATOM 702 C C . LYS A 1 91 ? 3.561 -13.307 10.181 1.00 93.94 91 LYS A C 1
ATOM 704 O O . LYS A 1 91 ? 3.743 -14.233 10.965 1.00 93.94 91 LYS A O 1
ATOM 709 N N . LYS A 1 92 ? 2.617 -12.379 10.378 1.00 93.62 92 LYS A N 1
ATOM 710 C CA . LYS A 1 92 ? 1.646 -12.387 11.490 1.00 93.62 92 LYS A CA 1
ATOM 711 C C . LYS A 1 92 ? 0.287 -13.012 11.130 1.00 93.62 92 LYS A C 1
ATOM 713 O O . LYS A 1 92 ? -0.616 -12.984 11.958 1.00 93.62 92 LYS A O 1
ATOM 718 N N . GLY A 1 93 ? 0.108 -13.543 9.916 1.00 94.44 93 GLY A N 1
ATOM 719 C CA . GLY A 1 93 ? -1.167 -14.122 9.460 1.00 94.44 93 GLY A CA 1
ATOM 720 C C . GLY A 1 93 ? -2.309 -13.109 9.271 1.00 94.44 93 GLY A C 1
ATOM 721 O O . GLY A 1 93 ? -3.469 -13.499 9.146 1.00 94.44 93 GLY A O 1
ATOM 722 N N . LEU A 1 94 ? -1.994 -11.809 9.240 1.00 95.44 94 LEU A N 1
ATOM 723 C CA . LEU A 1 94 ? -2.950 -10.701 9.113 1.00 95.44 94 LEU A CA 1
ATOM 724 C C . LEU A 1 94 ? -3.351 -10.413 7.654 1.00 95.44 94 LEU A C 1
ATOM 726 O O . LEU A 1 94 ? -4.338 -9.723 7.402 1.00 95.44 94 LEU A O 1
ATOM 730 N N . LYS A 1 95 ? -2.613 -10.962 6.685 1.00 92.50 95 LYS A N 1
ATOM 731 C CA . LYS A 1 95 ? -3.054 -11.103 5.290 1.00 92.50 95 LYS A CA 1
ATOM 732 C C . LYS A 1 95 ? -2.946 -12.578 4.886 1.00 92.50 95 LYS A C 1
ATOM 734 O O . LYS A 1 95 ? -2.057 -13.278 5.363 1.00 92.50 95 LYS A O 1
ATOM 739 N N . ARG A 1 96 ? -3.816 -13.036 3.980 1.00 89.62 96 ARG A N 1
ATOM 740 C CA . ARG A 1 96 ? -3.799 -14.415 3.435 1.00 89.62 96 ARG A CA 1
ATOM 741 C C . ARG A 1 96 ? -3.427 -14.478 1.953 1.00 89.62 96 ARG A C 1
ATOM 743 O O . ARG A 1 96 ? -3.061 -15.532 1.451 1.00 89.62 96 ARG A O 1
ATOM 750 N N . GLU A 1 97 ? -3.529 -13.357 1.247 1.00 92.88 97 GLU A N 1
ATOM 751 C CA . GLU A 1 97 ? -3.299 -13.264 -0.191 1.00 92.88 97 GLU A CA 1
ATOM 752 C C . GLU A 1 97 ? -2.548 -11.967 -0.547 1.00 92.88 97 GLU A C 1
ATOM 754 O O . GLU A 1 97 ? -2.739 -10.936 0.101 1.00 92.88 97 GLU A O 1
ATOM 759 N N . THR A 1 98 ? -1.737 -11.995 -1.612 1.00 94.88 98 THR A N 1
ATOM 760 C CA . THR A 1 98 ? -1.056 -10.804 -2.158 1.00 94.88 98 THR A CA 1
ATOM 761 C C . THR A 1 98 ? -2.032 -9.809 -2.793 1.00 94.88 98 THR A C 1
ATOM 763 O O . THR A 1 98 ? -2.874 -10.203 -3.610 1.00 94.88 98 THR A O 1
ATOM 766 N N . LEU A 1 99 ? -1.843 -8.519 -2.506 1.00 97.44 99 LEU A N 1
ATOM 767 C CA . LEU A 1 99 ? -2.611 -7.391 -3.057 1.00 97.44 99 LEU A CA 1
ATOM 768 C C . LEU A 1 99 ? -1.779 -6.528 -4.045 1.00 97.44 99 LEU A C 1
ATOM 770 O O . LEU A 1 99 ? -0.568 -6.728 -4.160 1.00 97.44 99 LEU A O 1
ATOM 774 N N . PRO A 1 100 ? -2.385 -5.589 -4.810 1.00 97.50 100 PRO A N 1
ATOM 775 C CA . PRO A 1 100 ? -1.715 -4.888 -5.922 1.00 97.50 100 PRO A CA 1
ATOM 776 C C . PRO A 1 100 ? -0.523 -4.005 -5.537 1.00 97.50 100 PRO A C 1
ATOM 778 O O . PRO A 1 100 ? 0.288 -3.676 -6.402 1.00 97.50 100 PRO A O 1
ATOM 781 N N . LEU A 1 101 ? -0.454 -3.589 -4.269 1.00 97.25 101 LEU A N 1
ATOM 782 C CA . LEU A 1 101 ? 0.546 -2.660 -3.736 1.00 97.25 101 LEU A CA 1
ATOM 783 C C . LEU A 1 101 ? 1.553 -3.339 -2.787 1.00 97.25 101 LEU A C 1
ATOM 785 O O . LEU A 1 101 ? 2.378 -2.655 -2.190 1.00 97.25 101 LEU A O 1
ATOM 789 N N . ASP A 1 102 ? 1.503 -4.669 -2.643 1.00 95.06 102 ASP A N 1
ATOM 790 C CA . ASP A 1 102 ? 2.330 -5.414 -1.681 1.00 95.06 102 ASP A CA 1
ATOM 791 C C . ASP A 1 102 ? 3.830 -5.407 -2.016 1.00 95.06 102 ASP A C 1
ATOM 793 O O . ASP A 1 102 ? 4.661 -5.355 -1.115 1.00 95.06 102 ASP A O 1
ATOM 797 N N . TRP A 1 103 ? 4.174 -5.494 -3.303 1.00 91.81 103 TRP A N 1
ATOM 798 C CA . TRP A 1 103 ? 5.534 -5.798 -3.779 1.00 91.81 103 TRP A CA 1
ATOM 799 C C . TRP A 1 103 ? 6.148 -4.675 -4.624 1.00 91.81 103 TRP A C 1
ATOM 801 O O . TRP A 1 103 ? 7.044 -4.911 -5.435 1.00 91.81 103 TRP A O 1
ATOM 811 N N . VAL A 1 104 ? 5.650 -3.450 -4.439 1.00 94.69 104 VAL A N 1
ATOM 812 C CA . VAL A 1 104 ? 6.041 -2.271 -5.219 1.00 94.69 104 VAL A CA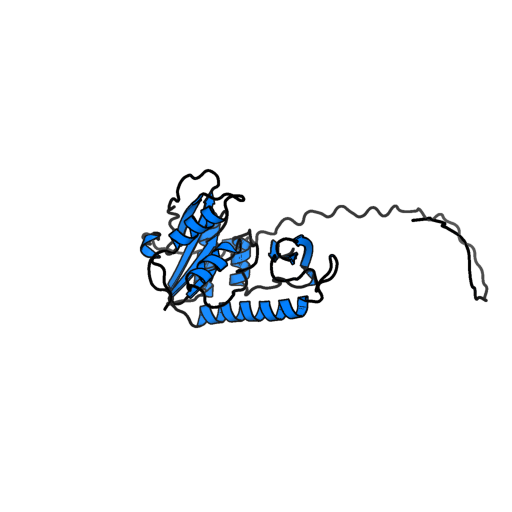 1
ATOM 813 C C . VAL A 1 104 ? 6.472 -1.113 -4.323 1.00 94.69 104 VAL A C 1
ATOM 815 O O . VAL A 1 104 ? 5.995 -0.958 -3.195 1.00 94.69 104 VAL A O 1
ATOM 818 N N . ILE A 1 105 ? 7.341 -0.257 -4.850 1.00 95.94 105 ILE A N 1
ATOM 819 C CA . ILE A 1 105 ? 7.678 1.025 -4.235 1.00 95.94 105 ILE A CA 1
ATOM 820 C C . ILE A 1 105 ? 6.726 2.080 -4.800 1.00 95.94 105 ILE A C 1
ATOM 822 O O . ILE A 1 105 ? 6.814 2.452 -5.968 1.00 95.94 105 ILE A O 1
ATOM 826 N N . SER A 1 106 ? 5.788 2.549 -3.974 1.00 96.31 106 SER A N 1
ATOM 827 C CA . SER A 1 106 ? 4.764 3.536 -4.347 1.00 96.31 106 SER A CA 1
ATOM 828 C C . SER A 1 106 ? 4.861 4.784 -3.464 1.00 96.31 106 SER A C 1
ATOM 830 O O . SER A 1 106 ? 4.124 4.935 -2.488 1.00 96.31 106 SER A O 1
ATOM 832 N N . ARG A 1 107 ? 5.818 5.675 -3.758 1.00 95.12 107 ARG A N 1
ATOM 833 C CA . ARG A 1 107 ? 6.197 6.775 -2.842 1.00 95.12 107 ARG A CA 1
ATOM 834 C C . ARG A 1 107 ? 5.096 7.829 -2.660 1.00 95.12 107 ARG A C 1
ATOM 836 O O . ARG A 1 107 ? 4.846 8.243 -1.536 1.00 95.12 107 ARG A O 1
ATOM 843 N N . SER A 1 108 ? 4.379 8.209 -3.721 1.00 97.06 108 SER A N 1
ATOM 844 C CA . SER A 1 108 ? 3.288 9.195 -3.627 1.00 97.06 108 SER A CA 1
ATOM 845 C C . SER A 1 108 ? 2.021 8.597 -3.001 1.00 97.06 108 SER A C 1
ATOM 847 O O . SER A 1 108 ? 1.395 7.702 -3.576 1.00 97.06 108 SER A O 1
ATOM 849 N N . THR A 1 109 ? 1.606 9.124 -1.846 1.00 97.75 109 THR A N 1
ATOM 850 C CA . THR A 1 109 ? 0.349 8.731 -1.186 1.00 97.75 109 THR A CA 1
ATOM 851 C C . THR A 1 109 ? -0.855 9.205 -1.993 1.00 97.75 109 THR A C 1
ATOM 853 O O . THR A 1 109 ? -1.792 8.438 -2.211 1.00 97.75 109 THR A O 1
ATOM 856 N N . THR A 1 110 ? -0.789 10.432 -2.519 1.00 97.25 110 THR A N 1
ATOM 857 C CA . THR A 1 110 ? -1.788 10.992 -3.442 1.00 97.25 110 THR A CA 1
ATOM 858 C C . THR A 1 110 ? -2.040 10.074 -4.647 1.00 97.25 110 THR A C 1
ATOM 860 O O . THR A 1 110 ? -3.190 9.766 -4.955 1.00 97.25 110 THR A O 1
ATOM 863 N N . ARG A 1 111 ? -0.988 9.545 -5.292 1.00 97.31 111 ARG A N 1
ATOM 864 C CA . ARG A 1 111 ? -1.142 8.599 -6.412 1.00 97.31 111 ARG A CA 1
ATOM 865 C C . ARG A 1 111 ? -1.780 7.276 -5.988 1.00 97.31 111 ARG A C 1
ATOM 867 O O . ARG A 1 111 ? -2.598 6.738 -6.730 1.00 97.31 111 ARG A O 1
ATOM 874 N N . VAL A 1 112 ? -1.430 6.748 -4.813 1.00 98.19 112 VAL A N 1
ATOM 875 C CA . VAL A 1 112 ? -2.075 5.541 -4.267 1.00 98.19 112 VAL A CA 1
ATOM 876 C C . VAL A 1 112 ? -3.568 5.780 -4.029 1.00 98.19 112 VAL A C 1
ATOM 878 O O . VAL A 1 112 ? -4.373 4.923 -4.386 1.00 98.19 112 VAL A O 1
ATOM 881 N N . ALA A 1 113 ? -3.952 6.951 -3.515 1.00 98.44 113 ALA A N 1
ATOM 882 C CA . ALA A 1 113 ? -5.356 7.331 -3.376 1.00 98.44 113 ALA A CA 1
ATOM 883 C C . ALA A 1 113 ? -6.073 7.382 -4.743 1.00 98.44 113 ALA A C 1
ATOM 885 O O . ALA A 1 113 ? -7.139 6.791 -4.894 1.00 98.44 113 ALA A O 1
ATOM 886 N N . GLU A 1 114 ? -5.476 7.988 -5.776 1.00 97.88 114 GLU A N 1
ATOM 887 C CA . GLU A 1 114 ? -6.059 7.989 -7.129 1.00 97.88 114 GLU A CA 1
ATOM 888 C C . GLU A 1 114 ? -6.218 6.570 -7.711 1.00 97.88 114 GLU A C 1
ATOM 890 O O . GLU A 1 114 ? -7.265 6.247 -8.273 1.00 97.88 114 GLU A O 1
ATOM 895 N N . LEU A 1 115 ? -5.221 5.695 -7.543 1.00 98.38 115 LEU A N 1
ATOM 896 C CA . LEU A 1 115 ? -5.294 4.302 -8.000 1.00 98.38 115 LEU A CA 1
ATOM 897 C C . LEU A 1 115 ? -6.422 3.525 -7.306 1.00 98.38 115 LEU A C 1
ATOM 899 O O . LEU A 1 115 ? -7.173 2.815 -7.974 1.00 98.38 115 LEU A O 1
ATOM 903 N N . LEU A 1 116 ? -6.579 3.685 -5.990 1.00 98.56 116 LEU A N 1
ATOM 904 C CA . LEU A 1 116 ? -7.668 3.067 -5.232 1.00 98.56 116 LEU A CA 1
ATOM 905 C C . LEU A 1 116 ? -9.045 3.593 -5.664 1.00 98.56 116 LEU A C 1
ATOM 907 O O . LEU A 1 116 ? -9.973 2.801 -5.841 1.00 98.56 116 LEU A O 1
ATOM 911 N N . LEU A 1 117 ? -9.174 4.908 -5.854 1.00 98.19 117 LEU A N 1
ATOM 912 C CA . LEU A 1 117 ? -10.430 5.562 -6.222 1.00 98.19 117 LEU A CA 1
ATOM 913 C C . LEU A 1 117 ? -10.912 5.144 -7.619 1.00 98.19 117 LEU A C 1
ATOM 915 O O . LEU A 1 117 ? -12.083 4.820 -7.802 1.00 98.19 117 LEU A O 1
ATOM 919 N N . TYR A 1 118 ? -10.006 5.120 -8.600 1.00 98.00 118 TYR A N 1
ATOM 920 C CA . TYR A 1 118 ? -10.340 4.876 -10.008 1.00 98.00 118 TYR A CA 1
ATOM 921 C C . TYR A 1 118 ? -10.136 3.423 -10.467 1.00 98.00 118 TYR A C 1
ATOM 923 O O . TYR A 1 118 ? -10.256 3.135 -11.656 1.00 98.00 118 TYR A O 1
ATOM 931 N N . ARG A 1 119 ? -9.860 2.494 -9.541 1.00 97.56 119 ARG A N 1
ATOM 932 C CA . ARG A 1 119 ? -9.651 1.054 -9.807 1.00 97.56 119 ARG A CA 1
ATOM 933 C C . ARG A 1 119 ? -8.448 0.753 -10.707 1.00 97.56 119 ARG A C 1
ATOM 935 O O . ARG A 1 119 ? -8.515 -0.067 -11.616 1.00 97.56 119 ARG A O 1
ATOM 942 N N . PHE A 1 120 ? -7.322 1.377 -10.370 1.00 97.81 120 PHE A N 1
ATOM 943 C CA . PHE A 1 120 ? -5.995 1.174 -10.958 1.00 97.81 120 PHE A CA 1
ATOM 944 C C . PHE A 1 120 ? -5.919 1.427 -12.483 1.00 97.81 120 PHE A C 1
ATOM 946 O O . PHE A 1 120 ? -5.360 0.606 -13.220 1.00 97.81 120 PHE A O 1
ATOM 953 N N . PRO A 1 121 ? -6.442 2.565 -12.989 1.00 94.75 121 PRO A N 1
ATOM 954 C CA . PRO A 1 121 ? -6.397 2.875 -14.412 1.00 94.75 121 PRO A CA 1
ATOM 955 C C . PRO A 1 121 ? -4.942 3.051 -14.854 1.00 94.75 121 PRO A C 1
ATOM 957 O O . PRO A 1 121 ? -4.142 3.688 -14.172 1.00 94.75 121 PRO A O 1
ATOM 960 N N . ASN A 1 122 ? -4.593 2.481 -16.007 1.00 93.25 122 ASN A N 1
ATOM 961 C CA . ASN A 1 122 ? -3.245 2.523 -16.584 1.00 93.25 122 ASN A CA 1
ATOM 962 C C . ASN A 1 122 ? -2.108 1.958 -15.699 1.00 93.25 122 ASN A C 1
ATOM 964 O O . ASN A 1 122 ? -0.942 2.087 -16.069 1.00 93.25 122 ASN A O 1
ATOM 968 N N . TYR A 1 123 ? -2.424 1.302 -14.574 1.00 97.69 123 TYR A N 1
ATOM 969 C CA . TYR A 1 123 ? -1.431 0.794 -13.627 1.00 97.69 123 TYR A CA 1
ATOM 970 C C . TYR A 1 123 ? -0.630 -0.372 -14.202 1.00 97.69 123 TYR A C 1
ATOM 972 O O . TYR A 1 123 ? -1.198 -1.417 -14.537 1.00 97.69 123 TYR A O 1
ATOM 980 N N . MET A 1 124 ? 0.687 -0.192 -14.283 1.00 97.62 124 MET A N 1
ATOM 981 C CA . MET A 1 124 ? 1.656 -1.114 -14.872 1.00 97.62 124 MET A CA 1
ATOM 982 C C . MET A 1 124 ? 1.233 -1.581 -16.275 1.00 97.62 124 MET A C 1
ATOM 984 O O . MET A 1 124 ? 1.248 -2.776 -16.573 1.00 97.62 124 MET A O 1
ATOM 988 N N . GLN A 1 125 ? 0.783 -0.649 -17.122 1.00 97.94 125 GLN A N 1
ATOM 989 C CA . GLN A 1 125 ? 0.535 -0.921 -18.541 1.00 97.94 125 GLN A CA 1
ATOM 990 C C . GLN A 1 125 ? 1.843 -0.876 -19.331 1.00 97.94 125 GLN A C 1
ATOM 992 O O . GLN A 1 125 ? 2.613 0.065 -19.171 1.00 97.94 125 GLN A O 1
ATOM 997 N N . LEU A 1 126 ? 2.072 -1.856 -20.213 1.00 97.81 126 LEU A N 1
ATOM 998 C CA . LEU A 1 126 ? 3.336 -2.026 -20.947 1.00 97.81 126 LEU A CA 1
ATOM 999 C C . LEU A 1 126 ? 3.887 -0.743 -21.610 1.00 97.81 126 LEU A C 1
ATOM 1001 O O . LEU A 1 126 ? 5.081 -0.505 -21.456 1.00 97.81 126 LEU A O 1
ATOM 1005 N N . PRO A 1 127 ? 3.083 0.121 -22.270 1.00 97.56 127 PRO A N 1
ATOM 1006 C CA . PRO A 1 127 ? 3.592 1.364 -22.867 1.00 97.56 127 PRO A CA 1
ATOM 1007 C C . PRO A 1 127 ? 4.145 2.387 -21.860 1.00 97.56 127 PRO A C 1
ATOM 1009 O O . PRO A 1 127 ? 4.855 3.305 -22.259 1.00 97.56 127 PRO A O 1
ATOM 1012 N N . ASN A 1 128 ? 3.820 2.240 -20.572 1.00 97.50 128 ASN A N 1
ATOM 1013 C CA . ASN A 1 128 ? 4.271 3.114 -19.489 1.00 97.50 128 ASN A CA 1
ATOM 1014 C C . ASN A 1 128 ? 5.510 2.559 -18.763 1.00 97.50 128 ASN A C 1
ATOM 1016 O O . ASN A 1 128 ? 6.043 3.243 -17.889 1.00 97.50 128 ASN A O 1
ATOM 1020 N N . LEU A 1 129 ? 5.932 1.322 -19.062 1.00 98.19 129 LEU A N 1
ATOM 1021 C CA . LEU A 1 129 ? 6.991 0.631 -18.328 1.00 98.19 129 LEU A CA 1
ATOM 1022 C C . LEU A 1 129 ? 8.386 0.955 -18.872 1.00 98.19 129 LEU A C 1
ATOM 1024 O O . LEU A 1 129 ? 8.641 0.863 -20.072 1.00 98.19 129 LEU A O 1
ATOM 1028 N N . VAL A 1 130 ? 9.320 1.233 -17.962 1.00 98.06 130 VAL A N 1
ATOM 1029 C CA . VAL A 1 130 ? 10.754 1.337 -18.247 1.00 98.06 130 VAL A CA 1
ATOM 1030 C C . VAL A 1 130 ? 11.535 0.377 -17.359 1.00 98.06 130 VAL A C 1
ATOM 1032 O O . VAL A 1 130 ? 11.408 0.383 -16.136 1.00 98.06 130 VAL A O 1
ATOM 1035 N N . ILE A 1 131 ? 12.393 -0.423 -17.987 1.00 98.12 131 ILE A N 1
ATOM 1036 C CA . ILE A 1 131 ? 13.366 -1.275 -17.304 1.00 98.12 131 ILE A CA 1
ATOM 1037 C C . ILE A 1 131 ? 14.513 -0.373 -16.836 1.00 98.12 131 ILE A C 1
ATOM 1039 O O . ILE A 1 131 ? 15.150 0.291 -17.654 1.00 98.12 131 ILE A O 1
ATOM 1043 N N . ARG A 1 132 ? 14.752 -0.296 -15.523 1.00 96.00 132 ARG A N 1
ATOM 1044 C CA . ARG A 1 132 ? 15.749 0.614 -14.934 1.00 96.00 132 ARG A CA 1
ATOM 1045 C C . ARG A 1 132 ? 17.116 -0.040 -14.804 1.00 96.00 132 ARG A C 1
ATOM 1047 O O . ARG A 1 132 ? 18.085 0.417 -15.402 1.00 96.00 132 ARG A O 1
ATOM 1054 N N . CYS A 1 133 ? 17.194 -1.103 -14.016 1.00 92.88 133 CYS A N 1
ATOM 1055 C CA . CYS A 1 133 ? 18.428 -1.826 -13.737 1.00 92.88 133 CYS A CA 1
ATOM 1056 C C . CYS A 1 133 ? 18.119 -3.261 -13.284 1.00 92.88 133 CYS A C 1
ATOM 1058 O O . CYS A 1 133 ? 17.016 -3.528 -12.799 1.00 92.88 133 CYS A O 1
ATOM 1060 N N . PRO A 1 134 ? 19.064 -4.202 -13.438 1.00 96.19 134 PRO A N 1
ATOM 1061 C CA . PRO A 1 134 ? 18.999 -5.473 -12.731 1.00 96.19 134 PRO A CA 1
ATOM 1062 C C . PRO A 1 134 ? 19.222 -5.253 -11.225 1.00 96.19 134 PRO A C 1
ATOM 1064 O O . PRO A 1 134 ? 20.080 -4.459 -10.838 1.00 96.19 134 PRO A O 1
ATOM 1067 N N . ASP A 1 135 ? 18.517 -6.012 -10.387 1.00 94.25 135 ASP A N 1
ATOM 1068 C CA . ASP A 1 135 ? 18.857 -6.236 -8.981 1.00 94.25 135 ASP A CA 1
ATOM 1069 C C . ASP A 1 135 ? 19.367 -7.684 -8.819 1.00 94.25 135 ASP A C 1
ATOM 1071 O O . ASP A 1 135 ? 18.574 -8.627 -8.710 1.00 94.25 135 ASP A O 1
ATOM 1075 N N . PRO A 1 136 ? 20.698 -7.902 -8.793 1.00 91.31 136 PRO A N 1
ATOM 1076 C CA . PRO A 1 136 ? 21.273 -9.237 -8.636 1.00 91.31 136 PRO A CA 1
ATOM 1077 C C . PRO A 1 136 ? 20.981 -9.898 -7.283 1.00 91.31 136 PRO A C 1
ATOM 1079 O O . PRO A 1 136 ? 21.143 -11.109 -7.172 1.00 91.31 136 PRO A O 1
ATOM 1082 N N . LYS A 1 137 ? 20.573 -9.141 -6.251 1.00 91.62 137 LYS A N 1
ATOM 1083 C CA . LYS A 1 137 ? 20.225 -9.703 -4.934 1.00 91.62 137 LYS A CA 1
ATOM 1084 C C . LYS A 1 137 ? 18.815 -10.284 -4.930 1.00 91.62 137 LYS A C 1
ATOM 1086 O O . LYS A 1 137 ? 18.563 -11.243 -4.207 1.00 91.62 137 LYS A O 1
ATOM 1091 N N . LEU A 1 138 ? 17.913 -9.700 -5.717 1.00 90.69 138 LEU A N 1
ATOM 1092 C CA . LEU A 1 138 ? 16.543 -10.187 -5.895 1.00 90.69 138 LEU A CA 1
ATOM 1093 C C . LEU A 1 138 ? 16.394 -11.151 -7.081 1.00 90.69 138 LEU A C 1
ATOM 1095 O O . LEU A 1 138 ? 15.411 -11.885 -7.144 1.00 90.69 138 LEU A O 1
ATOM 1099 N N . GLY A 1 139 ? 17.357 -11.173 -8.008 1.00 96.19 139 GLY A N 1
ATOM 1100 C CA . GLY A 1 139 ? 17.285 -11.993 -9.220 1.00 96.19 139 GLY A CA 1
ATOM 1101 C C . GLY A 1 139 ? 16.295 -11.449 -10.255 1.00 96.19 139 GLY A C 1
ATOM 1102 O O . GLY A 1 139 ? 15.820 -12.198 -11.111 1.00 96.19 139 GLY A O 1
ATOM 1103 N N . THR A 1 140 ? 15.984 -10.152 -10.188 1.00 97.00 140 THR A N 1
ATOM 1104 C CA . THR A 1 140 ? 14.932 -9.479 -10.967 1.00 97.00 140 THR A CA 1
ATOM 1105 C C . THR A 1 140 ? 15.427 -8.212 -11.666 1.00 97.00 140 THR A C 1
ATOM 1107 O O . THR A 1 140 ? 16.504 -7.695 -11.374 1.00 97.00 140 THR A O 1
ATOM 1110 N N . TYR A 1 141 ? 14.630 -7.686 -12.597 1.00 97.56 141 TYR A N 1
ATOM 1111 C CA . TYR A 1 141 ? 14.749 -6.304 -13.061 1.00 97.56 141 TYR A CA 1
ATOM 1112 C C . TYR A 1 141 ? 13.861 -5.377 -12.228 1.00 97.56 141 TYR A C 1
ATOM 1114 O O . TYR A 1 141 ? 12.699 -5.691 -11.968 1.00 97.56 141 TYR A O 1
ATOM 1122 N N . VAL A 1 142 ? 14.384 -4.196 -11.893 1.00 96.88 142 VAL A N 1
ATOM 1123 C CA . VAL A 1 142 ? 13.574 -3.070 -11.420 1.00 96.88 142 VAL A CA 1
ATOM 1124 C C . VAL A 1 142 ? 12.861 -2.462 -12.625 1.00 96.88 142 VAL A C 1
ATOM 1126 O O . VAL A 1 142 ? 13.509 -1.993 -13.567 1.00 96.88 142 VAL A O 1
ATOM 1129 N N . VAL A 1 143 ? 11.530 -2.475 -12.601 1.00 97.81 143 VAL A N 1
ATOM 1130 C CA . VAL A 1 143 ? 10.677 -1.967 -13.686 1.00 97.81 143 VAL A CA 1
ATOM 1131 C C . VAL A 1 143 ? 9.758 -0.882 -13.140 1.00 97.81 143 VAL A C 1
ATOM 1133 O O . VAL A 1 143 ? 9.004 -1.122 -12.199 1.00 97.81 143 VAL A O 1
ATOM 1136 N N . GLU A 1 144 ? 9.809 0.306 -13.733 1.00 98.06 144 GLU A N 1
ATOM 1137 C CA . GLU A 1 144 ? 9.048 1.480 -13.300 1.00 98.06 144 GLU A CA 1
ATOM 1138 C C . GLU A 1 144 ? 7.903 1.791 -14.266 1.00 98.06 144 GLU A C 1
ATOM 1140 O O . GLU A 1 144 ? 8.120 1.918 -15.469 1.00 98.06 144 GLU A O 1
ATOM 1145 N N . ASP A 1 145 ? 6.695 1.967 -13.734 1.00 98.25 145 ASP A N 1
ATOM 1146 C CA . ASP A 1 145 ? 5.576 2.613 -14.420 1.00 98.25 145 ASP A CA 1
ATOM 1147 C C . ASP A 1 145 ? 5.726 4.134 -14.303 1.00 98.25 145 ASP A C 1
ATOM 1149 O O . ASP A 1 145 ? 5.485 4.706 -13.237 1.00 98.25 145 ASP A O 1
ATOM 1153 N N . LEU A 1 146 ? 6.102 4.789 -15.405 1.00 97.50 146 LEU A N 1
ATOM 1154 C CA . LEU A 1 146 ? 6.353 6.233 -15.452 1.00 97.50 146 LEU A CA 1
ATOM 1155 C C . LEU A 1 146 ? 5.102 7.088 -15.198 1.00 97.50 146 LEU A C 1
ATOM 1157 O O . LEU A 1 146 ? 5.220 8.223 -14.741 1.00 97.50 146 LEU A O 1
ATOM 1161 N N . VAL A 1 147 ? 3.906 6.582 -15.519 1.00 96.50 147 VAL A N 1
ATOM 1162 C CA . VAL A 1 147 ? 2.651 7.341 -15.369 1.00 96.50 147 VAL A CA 1
ATOM 1163 C C . VAL A 1 147 ? 2.244 7.406 -13.902 1.00 96.50 147 VAL A C 1
ATOM 1165 O O . VAL A 1 147 ? 1.741 8.429 -13.431 1.00 96.50 147 VAL A O 1
ATOM 1168 N N . ASN A 1 148 ? 2.493 6.323 -13.166 1.00 96.19 148 ASN A N 1
ATOM 1169 C CA . ASN A 1 148 ? 2.160 6.228 -11.751 1.00 96.19 148 ASN A CA 1
ATOM 1170 C C . ASN A 1 148 ? 3.365 6.475 -10.821 1.00 96.19 148 ASN A C 1
ATOM 1172 O O . ASN A 1 148 ? 3.164 6.703 -9.633 1.00 96.19 148 ASN A O 1
ATOM 1176 N N . GLY A 1 149 ? 4.604 6.480 -11.317 1.00 96.06 149 GLY A N 1
ATOM 1177 C CA . GLY A 1 149 ? 5.804 6.605 -10.481 1.00 96.06 149 GLY A CA 1
ATOM 1178 C C . GLY A 1 149 ? 5.927 5.452 -9.479 1.00 96.06 149 GLY A C 1
ATOM 1179 O O . GLY A 1 149 ? 6.172 5.682 -8.291 1.00 96.06 149 GLY A O 1
ATOM 1180 N N . ILE A 1 150 ? 5.664 4.225 -9.945 1.00 97.19 150 ILE A N 1
ATOM 1181 C CA . ILE A 1 150 ? 5.673 3.001 -9.133 1.00 97.19 150 ILE A CA 1
ATOM 1182 C C . ILE A 1 150 ? 6.701 2.021 -9.693 1.00 97.19 150 ILE A C 1
ATOM 1184 O O . ILE A 1 150 ? 6.691 1.724 -10.884 1.00 97.19 150 ILE A O 1
ATOM 1188 N N . GLU A 1 151 ? 7.556 1.488 -8.822 1.00 97.38 151 GLU A N 1
ATOM 1189 C CA . GLU A 1 151 ? 8.608 0.530 -9.181 1.00 97.38 151 GLU A CA 1
ATOM 1190 C C . GLU A 1 151 ? 8.230 -0.882 -8.702 1.00 97.38 151 GLU A C 1
ATOM 1192 O O . GLU A 1 151 ? 7.974 -1.087 -7.512 1.00 97.38 151 GLU A O 1
ATOM 1197 N N . SER A 1 152 ? 8.229 -1.872 -9.598 1.00 95.69 152 SER A N 1
ATOM 1198 C CA . SER A 1 152 ? 8.226 -3.296 -9.235 1.00 95.69 152 SER A CA 1
ATOM 1199 C C . SER A 1 152 ? 9.661 -3.795 -9.094 1.00 95.69 152 SER A C 1
ATOM 1201 O O . SER A 1 152 ? 10.482 -3.605 -9.991 1.00 95.69 152 SER A O 1
ATOM 1203 N N . TYR A 1 153 ? 9.934 -4.455 -7.968 1.00 93.69 153 TYR A N 1
ATOM 1204 C CA . TYR A 1 153 ? 11.225 -5.074 -7.653 1.00 93.69 153 TYR A CA 1
ATOM 1205 C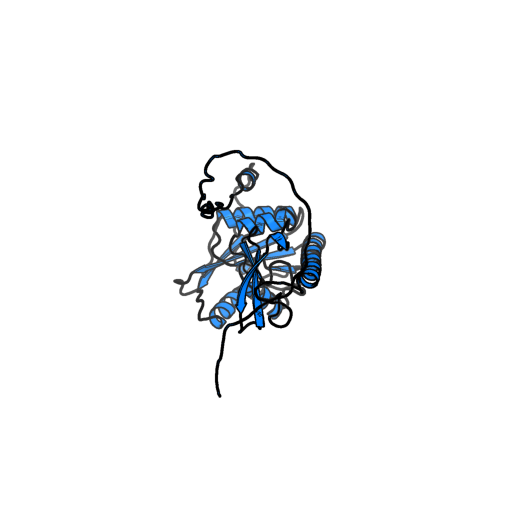 C . TYR A 1 153 ? 11.189 -6.608 -7.710 1.00 93.69 153 TYR A C 1
ATOM 1207 O O . TYR A 1 153 ? 12.239 -7.242 -7.686 1.00 93.69 153 TYR A O 1
ATOM 1215 N N . HIS A 1 154 ? 10.005 -7.228 -7.760 1.00 92.19 154 HIS A N 1
ATOM 1216 C CA . HIS A 1 154 ? 9.851 -8.668 -7.508 1.00 92.19 154 HIS A CA 1
ATOM 1217 C C . HIS A 1 154 ? 9.154 -9.454 -8.630 1.00 92.19 154 HIS A C 1
ATOM 1219 O O . HIS A 1 154 ? 9.146 -10.681 -8.577 1.00 92.19 154 HIS A O 1
ATOM 1225 N N . ASP A 1 155 ? 8.549 -8.801 -9.630 1.00 94.31 155 ASP A N 1
ATOM 1226 C CA . ASP A 1 155 ? 7.665 -9.502 -10.576 1.00 94.31 155 ASP A CA 1
ATOM 1227 C C . ASP A 1 155 ? 8.320 -9.953 -11.904 1.00 94.31 155 ASP A C 1
ATOM 1229 O O . ASP A 1 155 ? 7.700 -10.767 -12.596 1.00 94.31 155 ASP A O 1
ATOM 1233 N N . PHE A 1 156 ? 9.525 -9.467 -12.248 1.00 96.75 156 PHE A N 1
ATOM 1234 C CA . PHE A 1 156 ? 10.211 -9.701 -13.537 1.00 96.75 156 PHE A CA 1
ATOM 1235 C C . PHE A 1 156 ? 11.605 -10.322 -13.341 1.00 96.75 156 PHE A C 1
ATOM 1237 O O . PHE A 1 156 ? 12.533 -9.628 -12.926 1.00 96.75 156 PHE A O 1
ATOM 1244 N N . ALA A 1 157 ? 11.785 -11.610 -13.639 1.00 97.31 157 ALA A N 1
ATOM 1245 C CA . ALA A 1 157 ? 13.034 -12.326 -13.367 1.00 97.31 157 ALA A CA 1
ATOM 1246 C C . ALA A 1 157 ? 14.147 -12.040 -14.398 1.00 97.31 157 ALA A C 1
ATOM 1248 O O . ALA A 1 157 ? 13.884 -11.926 -15.597 1.00 97.31 157 ALA A O 1
ATOM 1249 N N . LEU A 1 158 ? 15.414 -12.000 -13.960 1.00 97.19 158 LEU A N 1
ATOM 1250 C CA . LEU A 1 158 ? 16.574 -11.752 -14.839 1.00 97.19 158 LEU A CA 1
ATOM 1251 C C . LEU A 1 158 ? 16.764 -12.819 -15.926 1.00 97.19 158 LEU A C 1
ATOM 1253 O O . LEU A 1 158 ? 17.311 -12.519 -16.979 1.00 97.19 158 LEU A O 1
ATOM 1257 N N . PHE A 1 159 ? 16.339 -14.061 -15.678 1.00 96.19 159 PHE A N 1
ATOM 1258 C CA . PHE A 1 159 ? 16.521 -15.178 -16.613 1.00 96.19 159 PHE A CA 1
ATOM 1259 C C . PHE A 1 159 ? 15.377 -15.330 -17.634 1.00 96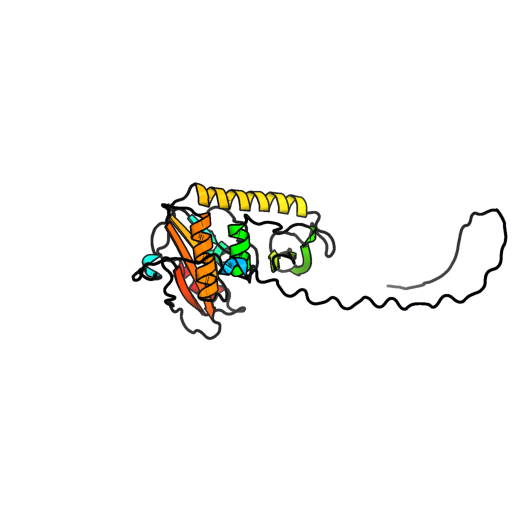.19 159 PHE A C 1
ATOM 1261 O O . PHE A 1 159 ? 15.480 -16.157 -18.536 1.00 96.19 159 PHE A O 1
ATOM 1268 N N . LEU A 1 160 ? 14.300 -14.544 -17.501 1.00 96.81 160 LEU A N 1
ATOM 1269 C CA . LEU A 1 160 ? 13.125 -14.568 -18.390 1.00 96.81 160 LEU A CA 1
ATOM 1270 C C . LEU A 1 160 ? 12.888 -13.237 -19.121 1.00 96.81 160 LEU A C 1
ATOM 1272 O O . LEU A 1 160 ? 12.043 -13.162 -20.011 1.00 96.81 160 LEU A O 1
ATOM 1276 N N . ASN A 1 161 ? 13.633 -12.189 -18.762 1.00 97.56 161 ASN A N 1
ATOM 1277 C CA . ASN A 1 161 ? 13.543 -10.854 -19.347 1.00 97.56 161 ASN A CA 1
ATOM 1278 C C . ASN A 1 161 ? 14.944 -10.343 -19.709 1.00 97.56 161 ASN A C 1
ATOM 1280 O O . ASN A 1 161 ? 15.948 -10.957 -19.358 1.00 97.56 161 ASN A O 1
ATOM 1284 N N . THR A 1 162 ? 15.029 -9.219 -20.415 1.00 96.50 162 THR A N 1
ATOM 1285 C CA . THR A 1 162 ? 16.308 -8.569 -20.750 1.00 96.50 162 THR A CA 1
ATOM 1286 C C . THR A 1 162 ? 16.279 -7.104 -20.328 1.00 96.50 162 THR A C 1
ATOM 1288 O O . THR A 1 162 ? 15.250 -6.601 -19.897 1.00 96.50 162 THR A O 1
ATOM 1291 N N . SER A 1 163 ? 17.383 -6.372 -20.496 1.00 95.12 163 SER A N 1
ATOM 1292 C CA . SER A 1 163 ? 17.422 -4.920 -20.264 1.00 95.12 163 SER A CA 1
ATOM 1293 C C . SER A 1 163 ? 16.576 -4.095 -21.249 1.00 95.12 163 SER A C 1
ATOM 1295 O O . SER A 1 163 ? 16.455 -2.886 -21.071 1.00 95.12 163 SER A O 1
ATOM 1297 N N . SER A 1 164 ? 16.001 -4.721 -22.282 1.00 95.31 164 SER A N 1
ATOM 1298 C CA . SER A 1 164 ? 15.236 -4.062 -23.350 1.00 95.31 164 SER A CA 1
ATOM 1299 C C . SER A 1 164 ? 13.886 -4.717 -23.669 1.00 95.31 164 SER A C 1
ATOM 1301 O O . SER A 1 164 ? 13.172 -4.225 -24.541 1.00 95.31 164 SER A O 1
ATOM 1303 N N . SER A 1 165 ? 13.517 -5.814 -22.998 1.00 96.88 165 SER A N 1
ATOM 1304 C CA . SER A 1 165 ? 12.283 -6.558 -23.269 1.00 96.88 165 SER A CA 1
ATOM 1305 C C . SER A 1 165 ? 11.748 -7.258 -22.021 1.00 96.88 165 SER A C 1
ATOM 1307 O O . SER A 1 165 ? 12.522 -7.764 -21.207 1.00 96.88 165 SER A O 1
ATOM 1309 N N . LEU A 1 166 ? 10.416 -7.338 -21.912 1.00 97.81 166 LEU A N 1
ATOM 1310 C CA . LEU A 1 166 ? 9.689 -8.016 -20.833 1.00 97.81 166 LEU A CA 1
ATOM 1311 C C . LEU A 1 166 ? 8.799 -9.162 -21.372 1.00 97.81 166 LEU A C 1
ATOM 1313 O O . LEU A 1 166 ? 7.574 -9.010 -21.397 1.00 97.81 166 LEU A O 1
ATOM 1317 N N . PRO A 1 167 ? 9.355 -10.312 -21.807 1.00 97.62 167 PRO A N 1
ATOM 1318 C CA . PRO A 1 167 ? 8.570 -11.471 -22.243 1.00 97.62 167 PRO A CA 1
ATOM 1319 C C . PRO A 1 167 ? 7.586 -11.987 -21.183 1.00 97.62 167 PRO A C 1
ATOM 1321 O O . PRO A 1 167 ? 6.522 -12.489 -21.537 1.00 97.62 167 PRO A O 1
ATOM 1324 N N . GLU A 1 168 ? 7.883 -11.821 -19.887 1.00 96.25 168 GLU A N 1
ATOM 1325 C CA . GLU A 1 168 ? 6.962 -12.193 -18.803 1.00 96.25 168 GLU A CA 1
ATOM 1326 C C . GLU A 1 168 ? 5.777 -11.234 -18.622 1.00 96.25 168 GLU A C 1
ATOM 1328 O O . GLU A 1 168 ? 4.857 -11.544 -17.856 1.00 96.25 168 GLU A O 1
ATOM 1333 N N . TYR A 1 169 ? 5.762 -10.074 -19.292 1.00 98.31 169 TYR A N 1
ATOM 1334 C CA . TYR A 1 169 ? 4.738 -9.051 -19.070 1.00 98.31 169 TYR A CA 1
ATOM 1335 C C . TYR A 1 169 ? 3.292 -9.585 -19.131 1.00 98.31 169 TYR A C 1
ATOM 1337 O O . TYR A 1 169 ? 2.528 -9.250 -18.224 1.00 98.31 169 TYR A O 1
ATOM 1345 N N . PRO A 1 170 ? 2.881 -10.446 -20.089 1.00 98.31 170 PRO A N 1
ATOM 1346 C CA . PRO A 1 170 ? 1.522 -10.992 -20.108 1.00 98.31 170 PRO A CA 1
ATOM 1347 C C . PRO A 1 170 ? 1.181 -11.809 -18.849 1.00 98.31 170 PRO A C 1
ATOM 1349 O O . PRO A 1 170 ? 0.085 -11.688 -18.304 1.00 98.31 170 PRO A O 1
ATOM 1352 N N . VAL A 1 171 ? 2.134 -12.592 -18.331 1.00 97.81 171 VAL A N 1
ATOM 1353 C CA . VAL A 1 171 ? 1.958 -13.393 -17.105 1.00 97.81 171 VAL A CA 1
ATOM 1354 C C . VAL A 1 171 ? 1.895 -12.488 -15.873 1.00 97.81 171 VAL A C 1
ATOM 1356 O O . VAL A 1 171 ? 1.079 -12.698 -14.974 1.00 97.81 171 VAL A O 1
ATOM 1359 N N . PHE A 1 172 ? 2.725 -11.445 -15.821 1.00 97.50 172 PHE A N 1
ATOM 1360 C CA . PHE A 1 172 ? 2.632 -10.401 -14.802 1.00 97.50 172 PHE A CA 1
ATOM 1361 C C . PHE A 1 172 ? 1.278 -9.668 -14.835 1.00 97.50 172 PHE A C 1
ATOM 1363 O O . PHE A 1 172 ? 0.642 -9.538 -13.790 1.00 97.50 172 PHE A O 1
ATOM 1370 N N . ARG A 1 173 ? 0.800 -9.260 -16.016 1.00 97.94 173 ARG A N 1
ATOM 1371 C CA . ARG A 1 173 ? -0.467 -8.541 -16.225 1.00 97.94 173 ARG A CA 1
ATOM 1372 C C . ARG A 1 173 ? -1.663 -9.318 -15.669 1.00 97.94 173 ARG A C 1
ATOM 1374 O O . ARG A 1 173 ? -2.402 -8.783 -14.843 1.00 97.94 173 ARG A O 1
ATOM 1381 N N . VAL A 1 174 ? -1.768 -10.608 -16.006 1.00 98.25 174 VAL A N 1
ATOM 1382 C CA . VAL A 1 174 ? -2.811 -11.513 -15.485 1.00 98.25 174 VAL A CA 1
ATOM 1383 C C . VAL A 1 174 ? -2.695 -11.709 -13.966 1.00 98.25 174 VAL A C 1
ATOM 1385 O O . VAL A 1 174 ? -3.707 -11.723 -13.261 1.00 98.25 174 VAL A O 1
ATOM 1388 N N . ARG A 1 175 ? -1.474 -11.834 -13.417 1.00 97.62 175 ARG A N 1
ATOM 1389 C CA . ARG A 1 175 ? -1.269 -11.884 -11.953 1.00 97.62 175 ARG A CA 1
ATOM 1390 C C . ARG A 1 175 ? -1.741 -10.590 -11.282 1.00 97.62 175 ARG A C 1
ATOM 1392 O O . ARG A 1 175 ? -2.369 -10.657 -10.226 1.00 97.62 175 ARG A O 1
ATOM 1399 N N . LEU A 1 176 ? -1.454 -9.433 -11.875 1.00 98.12 176 LEU A N 1
ATOM 1400 C CA . LEU A 1 176 ? -1.812 -8.126 -11.333 1.00 98.12 176 LEU A CA 1
ATOM 1401 C C . LEU A 1 176 ? -3.325 -7.867 -11.375 1.00 98.12 176 LEU A C 1
ATOM 1403 O O . LEU A 1 176 ? -3.877 -7.401 -10.382 1.00 98.12 176 LEU A O 1
ATOM 1407 N N . GLU A 1 177 ? -4.010 -8.227 -12.459 1.00 98.19 177 GLU A N 1
ATOM 1408 C CA . GLU A 1 177 ? -5.478 -8.146 -12.552 1.00 98.19 177 GLU A CA 1
ATOM 1409 C C . GLU A 1 177 ? -6.159 -8.943 -11.442 1.00 98.19 177 GLU A C 1
ATOM 1411 O O . GLU A 1 177 ? -6.935 -8.377 -10.675 1.00 98.19 177 GLU A O 1
ATOM 1416 N N . ARG A 1 178 ? -5.752 -10.201 -11.235 1.00 98.31 178 ARG A N 1
ATOM 1417 C CA . ARG A 1 178 ? -6.263 -11.034 -10.133 1.00 98.31 178 ARG A CA 1
ATOM 1418 C C . ARG A 1 178 ? -5.995 -10.425 -8.751 1.00 98.31 178 ARG A C 1
ATOM 1420 O O . ARG A 1 178 ? -6.834 -10.543 -7.859 1.00 98.31 178 ARG A O 1
ATOM 1427 N N . ARG A 1 179 ? -4.844 -9.761 -8.546 1.00 98.12 179 ARG A N 1
ATOM 1428 C CA . ARG A 1 179 ? -4.550 -9.012 -7.303 1.00 98.12 179 ARG A CA 1
ATOM 1429 C C . ARG A 1 179 ? -5.521 -7.827 -7.131 1.00 98.12 179 ARG A C 1
ATOM 1431 O O . ARG A 1 179 ? -5.947 -7.567 -6.007 1.00 98.12 179 ARG A O 1
ATOM 1438 N N . ILE A 1 180 ? -5.879 -7.122 -8.211 1.00 98.56 180 ILE A N 1
ATOM 1439 C CA . ILE A 1 180 ? -6.802 -5.968 -8.194 1.00 98.56 180 ILE A CA 1
ATOM 1440 C C . ILE A 1 180 ? -8.240 -6.428 -7.926 1.00 98.56 180 ILE A C 1
ATOM 1442 O O . ILE A 1 180 ? -8.893 -5.898 -7.029 1.00 98.56 180 ILE A O 1
ATOM 1446 N N . GLU A 1 181 ? -8.720 -7.447 -8.638 1.00 98.31 181 GLU A N 1
ATOM 1447 C CA . GLU A 1 181 ? -10.042 -8.054 -8.428 1.00 98.31 181 GLU A CA 1
ATOM 1448 C C . GLU A 1 181 ? -10.220 -8.519 -6.980 1.00 98.31 181 GLU A C 1
ATOM 1450 O O . GLU A 1 181 ? -11.202 -8.171 -6.325 1.00 98.31 181 GLU A O 1
ATOM 1455 N N . ARG A 1 182 ? -9.221 -9.234 -6.449 1.00 98.19 182 ARG A N 1
ATOM 1456 C CA . ARG A 1 182 ? -9.158 -9.674 -5.051 1.00 98.19 182 ARG A CA 1
ATOM 1457 C C . ARG A 1 182 ? -9.281 -8.520 -4.059 1.00 98.19 182 ARG A C 1
ATOM 1459 O O . ARG A 1 182 ? -10.022 -8.657 -3.090 1.00 98.19 182 ARG A O 1
ATOM 1466 N N . LEU A 1 183 ? -8.577 -7.405 -4.277 1.00 98.44 183 LEU A N 1
ATOM 1467 C CA . LEU A 1 183 ? -8.687 -6.231 -3.408 1.00 98.44 183 LEU A CA 1
ATOM 1468 C C . LEU A 1 183 ? -10.139 -5.735 -3.360 1.00 98.44 183 LEU A C 1
ATOM 1470 O O . LEU A 1 183 ? -10.689 -5.582 -2.274 1.00 98.44 183 LEU A O 1
ATOM 1474 N N . TYR A 1 184 ? -10.792 -5.553 -4.511 1.00 98.31 184 TYR A N 1
ATOM 1475 C CA . TYR A 1 184 ? -12.189 -5.103 -4.532 1.00 98.31 184 TYR A CA 1
ATOM 1476 C C . TYR A 1 184 ? -13.178 -6.146 -4.001 1.00 98.31 184 TYR A C 1
ATOM 1478 O O . TYR A 1 184 ? -14.159 -5.761 -3.371 1.00 98.31 184 TYR A O 1
ATOM 1486 N N . ARG A 1 185 ? -12.901 -7.445 -4.161 1.00 98.00 185 ARG A N 1
ATOM 1487 C CA . ARG A 1 185 ? -13.661 -8.520 -3.507 1.00 98.00 185 ARG A CA 1
ATOM 1488 C C . ARG A 1 185 ? -13.584 -8.406 -1.981 1.00 98.00 185 ARG A C 1
ATOM 1490 O O . ARG A 1 185 ? -14.615 -8.442 -1.320 1.00 98.00 185 ARG A O 1
ATOM 1497 N N . ILE A 1 186 ? -12.392 -8.182 -1.420 1.00 97.56 186 ILE A N 1
ATOM 1498 C CA . ILE A 1 186 ? -12.206 -7.949 0.024 1.00 97.56 186 ILE A CA 1
ATOM 1499 C C . ILE A 1 186 ? -12.973 -6.695 0.473 1.00 97.56 186 ILE A C 1
ATOM 1501 O O . ILE A 1 186 ? -13.714 -6.763 1.453 1.00 97.56 186 ILE A O 1
ATOM 1505 N N . LEU A 1 187 ? -12.865 -5.583 -0.266 1.00 97.62 187 LEU A N 1
ATOM 1506 C CA . LEU A 1 187 ? -13.617 -4.349 0.013 1.00 97.62 187 LEU A CA 1
ATOM 1507 C C . LEU A 1 187 ? -15.140 -4.562 -0.030 1.00 97.62 187 LEU A C 1
ATOM 1509 O O . LEU A 1 187 ? -15.865 -3.944 0.747 1.00 97.62 187 LEU A O 1
ATOM 1513 N N . GLN A 1 188 ? -15.638 -5.449 -0.896 1.00 97.06 188 GLN A N 1
ATOM 1514 C CA . GLN A 1 188 ? -17.058 -5.790 -1.006 1.00 97.06 188 GLN A CA 1
ATOM 1515 C C . GLN A 1 188 ? -17.533 -6.713 0.129 1.00 97.06 188 GLN A C 1
ATOM 1517 O O . GLN A 1 188 ? -18.558 -6.430 0.751 1.00 97.06 188 GLN A O 1
ATOM 1522 N N . GLU A 1 189 ? -16.800 -7.785 0.425 1.00 96.38 189 GLU A N 1
ATOM 1523 C CA . GLU A 1 189 ? -17.226 -8.852 1.344 1.00 96.38 189 GLU A CA 1
ATOM 1524 C C . GLU A 1 189 ? -16.996 -8.534 2.827 1.00 96.38 189 GLU A C 1
ATOM 1526 O O . GLU A 1 189 ? -17.778 -8.957 3.677 1.00 96.38 189 GLU A O 1
ATOM 1531 N N . LYS A 1 190 ? -15.908 -7.833 3.162 1.00 97.00 190 LYS A N 1
ATOM 1532 C CA . LYS A 1 190 ? -15.481 -7.621 4.555 1.00 97.00 190 LYS A CA 1
ATOM 1533 C C . LYS A 1 190 ? -16.076 -6.343 5.145 1.00 97.00 190 LYS A C 1
ATOM 1535 O O . LYS A 1 190 ? -16.492 -5.456 4.397 1.00 97.00 190 LYS A O 1
ATOM 1540 N N . ARG A 1 191 ? -16.153 -6.249 6.477 1.00 96.88 191 ARG A N 1
ATOM 1541 C CA . ARG A 1 191 ? -16.778 -5.127 7.202 1.00 96.88 191 ARG A CA 1
ATOM 1542 C C . ARG A 1 191 ? -15.804 -4.355 8.075 1.00 96.88 191 ARG A C 1
ATOM 1544 O O . ARG A 1 191 ? -15.889 -3.135 8.085 1.00 96.88 191 ARG A O 1
ATOM 1551 N N . ASP A 1 192 ? -14.918 -5.040 8.790 1.00 97.75 192 ASP A N 1
ATOM 1552 C CA . ASP A 1 192 ? -13.889 -4.424 9.628 1.00 97.75 192 ASP A CA 1
ATOM 1553 C C . ASP A 1 192 ? -12.523 -4.509 8.940 1.00 97.75 192 ASP A C 1
ATOM 1555 O O . ASP A 1 192 ? -11.893 -5.565 8.925 1.00 97.75 192 ASP A O 1
ATOM 1559 N N . LEU A 1 193 ? -12.047 -3.400 8.374 1.00 98.25 193 LEU A N 1
ATOM 1560 C CA . LEU A 1 193 ? -10.798 -3.339 7.614 1.00 98.25 193 LEU A CA 1
ATOM 1561 C C . LEU A 1 193 ? -9.762 -2.425 8.271 1.00 98.25 193 LEU A C 1
ATOM 1563 O O . LEU A 1 193 ? -10.078 -1.311 8.696 1.00 98.25 193 LEU A O 1
ATOM 1567 N N . LEU A 1 194 ? -8.508 -2.883 8.280 1.00 98.44 194 LEU A N 1
ATOM 1568 C CA . LEU A 1 194 ? -7.341 -2.067 8.611 1.00 98.44 194 LEU A CA 1
ATOM 1569 C C . LEU A 1 194 ? -6.482 -1.859 7.364 1.00 98.44 194 LEU A C 1
ATOM 1571 O O . LEU A 1 194 ? -5.973 -2.813 6.784 1.00 98.44 194 LEU A O 1
ATOM 1575 N N . PHE A 1 195 ? -6.272 -0.609 6.981 1.00 98.56 195 PHE A N 1
ATOM 1576 C CA . PHE A 1 195 ? -5.351 -0.207 5.925 1.00 98.56 195 PHE A CA 1
ATOM 1577 C C . PHE A 1 195 ? -4.040 0.269 6.547 1.00 98.56 195 PHE A C 1
ATOM 1579 O O . PHE A 1 195 ? -4.055 0.955 7.567 1.00 98.56 195 PHE A O 1
ATOM 1586 N N . ILE A 1 196 ? -2.903 -0.067 5.937 1.00 98.38 196 ILE A N 1
ATOM 1587 C CA . ILE A 1 196 ? -1.579 0.306 6.448 1.00 98.38 196 ILE A CA 1
ATOM 1588 C C . ILE A 1 196 ? -0.760 0.977 5.353 1.00 98.38 196 ILE A C 1
ATOM 1590 O O . ILE A 1 196 ? -0.522 0.397 4.292 1.00 98.38 196 ILE A O 1
ATOM 1594 N N . ARG A 1 197 ? -0.286 2.192 5.631 1.00 97.62 197 ARG A N 1
ATOM 1595 C CA . ARG A 1 197 ? 0.555 2.992 4.738 1.00 97.62 197 ARG A CA 1
ATOM 1596 C C . ARG A 1 197 ? 1.869 3.327 5.442 1.00 97.62 197 ARG A C 1
ATOM 1598 O O . ARG A 1 197 ? 1.849 3.823 6.561 1.00 97.62 197 ARG A O 1
ATOM 1605 N N . THR A 1 198 ? 3.003 3.087 4.784 1.00 93.69 198 THR A N 1
ATOM 1606 C CA . THR A 1 198 ? 4.308 3.610 5.239 1.00 93.69 198 THR A CA 1
ATOM 1607 C C . THR A 1 198 ? 4.741 4.807 4.399 1.00 93.69 198 THR A C 1
ATOM 1609 O O . THR A 1 198 ? 4.194 5.020 3.316 1.00 93.69 198 THR A O 1
ATOM 1612 N N . GLY A 1 199 ? 5.749 5.552 4.857 1.00 91.44 199 GLY A N 1
ATOM 1613 C CA . GLY A 1 199 ? 6.468 6.526 4.032 1.00 91.44 199 GLY A CA 1
ATOM 1614 C C . GLY A 1 199 ? 6.750 7.834 4.756 1.00 91.44 199 GLY A C 1
ATOM 1615 O O . GLY A 1 199 ? 7.146 7.827 5.918 1.00 91.44 199 GLY A O 1
ATOM 1616 N N . GLU A 1 200 ? 6.552 8.937 4.043 1.00 92.44 200 GLU A N 1
ATOM 1617 C CA . GLU A 1 200 ? 6.621 10.312 4.543 1.00 92.44 200 GLU A CA 1
ATOM 1618 C C . GLU A 1 200 ? 5.282 10.990 4.209 1.00 92.44 200 GLU A C 1
ATOM 1620 O O . GLU A 1 200 ? 5.177 11.788 3.283 1.00 92.44 200 GLU A O 1
ATOM 1625 N N . VAL A 1 201 ? 4.216 10.575 4.900 1.00 96.50 201 VAL A N 1
ATOM 1626 C CA . VAL A 1 201 ? 2.842 11.026 4.633 1.00 96.50 201 VAL A CA 1
ATOM 1627 C C . VAL A 1 201 ? 2.556 12.305 5.423 1.00 96.50 201 VAL A C 1
ATOM 1629 O O . VAL A 1 201 ? 2.871 12.371 6.613 1.00 96.50 201 VAL A O 1
ATOM 1632 N N . THR A 1 202 ? 1.930 13.308 4.803 1.00 97.25 202 THR A N 1
ATOM 1633 C CA . THR A 1 202 ? 1.471 14.525 5.507 1.00 97.25 202 THR A CA 1
ATOM 1634 C C . THR A 1 202 ? 0.043 14.361 6.055 1.00 97.25 202 THR A C 1
ATOM 1636 O O . THR A 1 202 ? -0.694 13.489 5.582 1.00 97.25 202 THR A O 1
ATOM 1639 N N . PRO A 1 203 ? -0.412 15.200 7.009 1.00 96.88 203 PRO A N 1
ATOM 1640 C CA . PRO A 1 203 ? -1.802 15.188 7.472 1.00 96.88 203 PRO A CA 1
ATOM 1641 C C . PRO A 1 203 ? -2.835 15.375 6.348 1.00 96.88 203 PRO A C 1
ATOM 1643 O O . PRO A 1 203 ? -3.911 14.779 6.388 1.00 96.88 203 PRO A O 1
ATOM 1646 N N . GLU A 1 204 ? -2.512 16.167 5.325 1.00 97.88 204 GLU A N 1
ATOM 1647 C CA . GLU A 1 204 ? -3.361 16.420 4.155 1.00 97.88 204 GLU A CA 1
ATOM 1648 C C . GLU A 1 204 ? -3.454 15.177 3.264 1.00 97.88 204 GLU A C 1
ATOM 1650 O O . GLU A 1 204 ? -4.557 14.767 2.899 1.00 97.88 204 GLU A O 1
ATOM 1655 N N . GLU A 1 205 ? -2.317 14.534 2.969 1.00 98.31 205 GLU A N 1
ATOM 1656 C CA . GLU A 1 205 ? -2.289 13.263 2.237 1.00 98.31 205 GLU A CA 1
ATOM 1657 C C . GLU A 1 205 ? -3.007 12.145 3.007 1.00 98.31 205 GLU A C 1
ATOM 1659 O O . GLU A 1 205 ? -3.737 11.353 2.410 1.00 98.31 205 GLU A O 1
ATOM 1664 N N . GLY A 1 206 ? -2.844 12.094 4.333 1.00 98.00 206 GLY A N 1
ATOM 1665 C CA . GLY A 1 206 ? -3.541 11.151 5.205 1.00 98.00 206 GLY A CA 1
ATOM 1666 C C . GLY A 1 206 ? -5.055 11.357 5.192 1.00 98.00 206 GLY A C 1
ATOM 1667 O O . GLY A 1 206 ? -5.805 10.387 5.083 1.00 98.00 206 GLY A O 1
ATOM 1668 N N . ARG A 1 207 ? -5.518 12.615 5.228 1.00 98.19 207 ARG A N 1
ATOM 1669 C CA . ARG A 1 207 ? -6.945 12.973 5.148 1.00 98.19 207 ARG A CA 1
ATOM 1670 C C . ARG A 1 207 ? -7.546 12.618 3.789 1.00 98.19 207 ARG A C 1
ATOM 1672 O O . ARG A 1 207 ? -8.632 12.044 3.740 1.00 98.19 207 ARG A O 1
ATOM 1679 N N . LEU A 1 208 ? -6.823 12.904 2.706 1.00 98.50 208 LEU A N 1
ATOM 1680 C CA . LEU A 1 208 ? -7.183 12.499 1.347 1.00 98.50 208 LEU A CA 1
ATOM 1681 C C . LEU A 1 208 ? -7.305 10.972 1.233 1.00 98.50 208 LEU A C 1
ATOM 1683 O O . LEU A 1 208 ? -8.334 10.462 0.788 1.00 98.50 208 LEU A O 1
ATOM 1687 N N . LEU A 1 209 ? -6.270 10.239 1.654 1.00 98.69 209 LEU A N 1
ATOM 1688 C CA . LEU A 1 209 ? -6.238 8.782 1.562 1.00 98.69 209 LEU A CA 1
ATOM 1689 C C . LEU A 1 209 ? -7.357 8.147 2.396 1.00 98.69 209 LEU A C 1
ATOM 1691 O O . LEU A 1 209 ? -8.025 7.233 1.918 1.00 98.69 209 LEU A O 1
ATOM 1695 N N . LYS A 1 210 ? -7.606 8.660 3.607 1.00 98.25 210 LYS A N 1
ATOM 1696 C CA . LYS A 1 210 ? -8.714 8.234 4.470 1.00 98.25 210 LYS A CA 1
ATOM 1697 C C . LYS A 1 210 ? -10.075 8.439 3.799 1.00 98.25 210 LYS A C 1
ATOM 1699 O O . LYS A 1 210 ? -10.860 7.496 3.769 1.00 98.25 210 LYS A O 1
ATOM 1704 N N . GLY A 1 211 ? -10.326 9.607 3.203 1.00 98.25 211 GLY A N 1
ATOM 1705 C CA . GLY A 1 211 ? -11.576 9.876 2.481 1.00 98.25 211 GLY A CA 1
ATOM 1706 C C . GLY A 1 211 ? -11.798 8.927 1.296 1.00 98.25 211 GLY A C 1
ATOM 1707 O O . GLY A 1 211 ? -12.891 8.387 1.131 1.00 98.25 211 GLY A O 1
ATOM 1708 N N . VAL A 1 212 ? -10.747 8.636 0.518 1.00 98.69 212 VAL A N 1
ATOM 1709 C CA . VAL A 1 212 ? -10.816 7.626 -0.554 1.00 98.69 212 VAL A CA 1
ATOM 1710 C C . VAL A 1 212 ? -11.080 6.225 0.003 1.00 98.69 212 VAL A C 1
ATOM 1712 O O . VAL A 1 212 ? -11.917 5.507 -0.538 1.00 98.69 212 VAL A O 1
ATOM 1715 N N . ILE A 1 213 ? -10.404 5.830 1.084 1.00 98.62 213 ILE A N 1
ATOM 1716 C CA . ILE A 1 213 ? -10.602 4.531 1.743 1.00 98.62 213 ILE A CA 1
ATOM 1717 C C . ILE A 1 213 ? -12.056 4.354 2.203 1.00 98.62 213 ILE A C 1
ATOM 1719 O O . ILE A 1 213 ? -12.639 3.290 1.995 1.00 98.62 213 ILE A O 1
ATOM 1723 N N . GLU A 1 214 ? -12.665 5.385 2.787 1.00 97.44 214 GLU A N 1
ATOM 1724 C CA . GLU A 1 214 ? -14.079 5.359 3.178 1.00 97.44 214 GLU A CA 1
ATOM 1725 C C . GLU A 1 214 ? -14.996 5.239 1.958 1.00 97.44 214 GLU A C 1
ATOM 1727 O O . GLU A 1 214 ? -15.896 4.398 1.946 1.00 97.44 214 GLU A O 1
ATOM 1732 N N . GLN A 1 215 ? -14.722 6.002 0.896 1.00 97.50 215 GLN A N 1
ATOM 1733 C CA . GLN A 1 215 ? -15.498 5.968 -0.342 1.00 97.50 215 GLN A CA 1
ATOM 1734 C C . GLN A 1 215 ? -15.469 4.591 -1.032 1.00 97.50 215 GLN A C 1
ATOM 1736 O O . GLN A 1 215 ? -16.517 4.115 -1.465 1.00 97.50 215 GLN A O 1
ATOM 1741 N N . ILE A 1 216 ? -14.303 3.939 -1.132 1.00 97.88 216 ILE A N 1
ATOM 1742 C CA . ILE A 1 216 ? -14.175 2.621 -1.788 1.00 97.88 216 ILE A CA 1
ATOM 1743 C C . ILE A 1 216 ? -14.649 1.459 -0.908 1.00 97.88 216 ILE A C 1
ATOM 1745 O O . ILE A 1 216 ? -14.989 0.401 -1.435 1.00 97.88 216 ILE A O 1
ATOM 1749 N N . THR A 1 217 ? -14.650 1.632 0.418 1.00 97.12 217 THR A N 1
ATOM 1750 C CA . THR A 1 217 ? -15.165 0.624 1.357 1.00 97.12 217 THR A CA 1
ATOM 1751 C C . THR A 1 217 ? -16.695 0.673 1.412 1.00 97.12 217 THR A C 1
ATOM 1753 O O . THR A 1 217 ? -17.347 -0.370 1.451 1.00 97.12 217 THR A O 1
ATOM 1756 N N . GLY A 1 218 ? -17.275 1.875 1.345 1.00 94.12 218 GLY A N 1
ATOM 1757 C CA . GLY A 1 218 ? -18.718 2.097 1.355 1.00 94.12 218 GLY A CA 1
ATOM 1758 C C . GLY A 1 218 ? -19.332 2.180 2.763 1.00 94.12 218 GLY A C 1
ATOM 1759 O O . GLY A 1 218 ? -18.661 1.943 3.770 1.00 94.12 218 GLY A O 1
ATOM 1760 N N . PRO A 1 219 ? -20.623 2.551 2.854 1.00 94.25 219 PRO A N 1
ATOM 1761 C CA . PRO A 1 219 ? -21.293 2.834 4.122 1.00 94.25 219 PRO A CA 1
ATOM 1762 C C . PRO A 1 219 ? -21.529 1.579 4.978 1.00 94.25 219 PRO A C 1
ATOM 1764 O O . PRO A 1 219 ? -21.686 0.469 4.472 1.00 94.25 219 PRO A O 1
ATOM 1767 N N . GLY A 1 220 ? -21.625 1.768 6.299 1.00 94.00 220 GLY A N 1
ATOM 1768 C CA . GLY A 1 220 ? -21.951 0.693 7.250 1.00 94.00 220 GLY A CA 1
ATOM 1769 C C . GLY A 1 220 ? -20.807 -0.294 7.522 1.00 94.00 220 GLY A C 1
ATOM 1770 O O . GLY A 1 220 ? -21.061 -1.428 7.947 1.00 94.00 220 GLY A O 1
ATOM 1771 N N . LYS A 1 221 ? -19.565 0.124 7.262 1.00 97.00 221 LYS A N 1
ATOM 1772 C CA . LYS A 1 221 ? -18.328 -0.641 7.445 1.00 97.00 221 LYS A CA 1
ATOM 1773 C C . LYS A 1 221 ? -17.280 0.186 8.191 1.00 97.00 221 LYS A C 1
ATOM 1775 O O . LYS A 1 221 ? -17.287 1.413 8.114 1.00 97.00 221 LYS A O 1
ATOM 1780 N N . THR A 1 222 ? -16.371 -0.493 8.877 1.00 97.00 222 THR A N 1
ATOM 1781 C CA . THR A 1 222 ? -15.235 0.109 9.578 1.00 97.00 222 THR A CA 1
ATOM 1782 C C . THR A 1 222 ? -14.014 0.087 8.665 1.00 97.00 222 THR A C 1
ATOM 1784 O O . THR A 1 222 ? -13.597 -0.977 8.210 1.00 97.00 222 THR A O 1
ATOM 1787 N N . ALA A 1 223 ? -13.405 1.246 8.433 1.00 97.56 223 ALA A N 1
ATOM 1788 C CA . ALA A 1 223 ? -12.149 1.358 7.700 1.00 97.56 223 ALA A CA 1
ATOM 1789 C C . ALA A 1 223 ? -11.158 2.203 8.506 1.00 97.56 223 ALA A C 1
ATOM 1791 O O . ALA A 1 223 ? -11.229 3.434 8.492 1.00 97.56 223 ALA A O 1
ATOM 1792 N N . HIS A 1 224 ? -10.255 1.546 9.231 1.00 98.25 224 HIS A N 1
ATOM 1793 C CA . HIS A 1 224 ? -9.178 2.208 9.966 1.00 98.25 224 HIS A CA 1
ATOM 1794 C C . HIS A 1 224 ? -7.931 2.343 9.095 1.00 98.25 224 HIS A C 1
ATOM 1796 O O . HIS A 1 224 ? -7.667 1.489 8.249 1.00 98.25 224 HIS A O 1
ATOM 1802 N N . LEU A 1 225 ? -7.151 3.399 9.310 1.00 98.44 225 LEU A N 1
ATOM 1803 C CA . LEU A 1 225 ? -5.899 3.647 8.600 1.00 98.44 225 LEU A CA 1
ATOM 1804 C C . LEU A 1 225 ? -4.760 3.837 9.607 1.00 98.44 225 LEU A C 1
ATOM 1806 O O . LEU A 1 225 ? -4.776 4.778 10.394 1.00 98.44 225 LEU A O 1
ATOM 1810 N N . LEU A 1 226 ? -3.763 2.958 9.554 1.00 98.25 226 LEU A N 1
ATOM 1811 C CA . LEU A 1 226 ? -2.499 3.099 10.268 1.00 98.25 226 LEU A CA 1
ATOM 1812 C C . LEU A 1 226 ? -1.453 3.709 9.325 1.00 98.25 226 LEU A C 1
ATOM 1814 O O . LEU A 1 226 ? -1.093 3.110 8.307 1.00 98.25 226 LEU A O 1
ATOM 1818 N N . ILE A 1 227 ? -0.964 4.897 9.670 1.00 97.81 227 ILE A N 1
ATOM 1819 C CA . ILE A 1 227 ? 0.106 5.598 8.956 1.00 97.81 227 ILE A CA 1
ATOM 1820 C C . ILE A 1 227 ? 1.394 5.464 9.761 1.00 97.81 227 ILE A C 1
ATOM 1822 O O . ILE A 1 227 ? 1.452 5.850 10.925 1.00 97.81 227 ILE A O 1
ATOM 1826 N N . ILE A 1 228 ? 2.427 4.907 9.134 1.00 95.94 228 ILE A N 1
ATOM 1827 C CA . ILE A 1 228 ? 3.732 4.654 9.747 1.00 95.94 228 ILE A CA 1
ATOM 1828 C C . ILE A 1 228 ? 4.768 5.499 9.009 1.00 95.94 228 ILE A C 1
ATOM 1830 O O . ILE A 1 228 ? 5.284 5.118 7.954 1.00 95.94 228 ILE A O 1
ATOM 1834 N N . ASN A 1 229 ? 5.039 6.675 9.565 1.00 94.75 229 ASN A N 1
ATOM 1835 C CA . ASN A 1 229 ? 6.001 7.613 9.014 1.00 94.75 229 ASN A CA 1
ATOM 1836 C C . ASN A 1 229 ? 7.426 7.243 9.447 1.00 94.75 229 ASN A C 1
ATOM 1838 O O . ASN A 1 229 ? 7.714 7.028 10.625 1.00 94.75 229 ASN A O 1
ATOM 1842 N N . ASN A 1 230 ? 8.334 7.176 8.480 1.00 89.94 230 ASN A N 1
ATOM 1843 C CA . ASN A 1 230 ? 9.739 6.865 8.709 1.00 89.94 230 ASN A CA 1
ATOM 1844 C C . ASN A 1 230 ? 10.494 8.146 9.081 1.00 89.94 230 ASN A C 1
ATOM 1846 O O . ASN A 1 230 ? 10.644 9.031 8.245 1.00 89.94 230 ASN A O 1
ATOM 1850 N N . HIS A 1 231 ? 11.020 8.242 10.304 1.00 87.06 231 HIS A N 1
ATOM 1851 C CA . HIS A 1 231 ? 11.772 9.417 10.749 1.00 87.06 231 HIS A CA 1
ATOM 1852 C C . HIS A 1 231 ? 13.209 9.032 11.160 1.00 87.06 231 HIS A C 1
ATOM 1854 O O . HIS A 1 231 ? 13.429 8.518 12.261 1.00 87.06 231 HIS A O 1
ATOM 1860 N N . PRO A 1 232 ? 14.235 9.293 10.322 1.00 79.25 232 PRO A N 1
ATOM 1861 C CA . PRO A 1 232 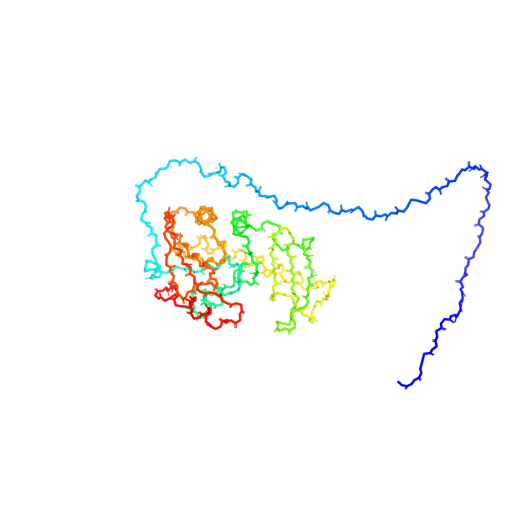? 15.582 8.735 10.510 1.00 79.25 232 PRO A CA 1
ATOM 1862 C C . PRO A 1 232 ? 16.339 9.277 11.730 1.00 79.25 232 PRO A C 1
ATOM 1864 O O . PRO A 1 232 ? 17.302 8.662 12.180 1.00 79.25 232 PRO A O 1
ATOM 1867 N N . ARG A 1 233 ? 15.909 10.416 12.288 1.00 81.38 233 ARG A N 1
ATOM 1868 C CA . ARG A 1 233 ? 16.499 11.029 13.495 1.00 81.38 233 ARG A CA 1
ATOM 1869 C C . ARG A 1 233 ? 15.727 10.714 14.782 1.00 81.38 233 ARG A C 1
ATOM 1871 O O . ARG A 1 233 ? 16.004 11.312 15.815 1.00 81.38 233 ARG A O 1
ATOM 1878 N N . LEU A 1 234 ? 14.720 9.840 14.723 1.00 84.25 234 LEU A N 1
ATOM 1879 C CA . LEU A 1 234 ? 13.923 9.473 15.893 1.00 84.25 234 LEU A CA 1
ATOM 1880 C C . LEU A 1 234 ? 14.618 8.349 16.681 1.00 84.25 234 LEU A C 1
ATOM 1882 O O . LEU A 1 234 ? 15.163 7.424 16.084 1.00 84.25 234 LEU A O 1
ATOM 1886 N N . ALA A 1 235 ? 14.598 8.411 18.015 1.00 81.00 235 ALA A N 1
ATOM 1887 C CA . ALA A 1 235 ? 15.195 7.374 18.866 1.00 81.00 235 ALA A CA 1
ATOM 1888 C C . ALA A 1 235 ? 14.224 6.217 19.169 1.00 81.00 235 ALA A C 1
ATOM 1890 O O . ALA A 1 235 ? 14.617 5.049 19.121 1.00 81.00 235 ALA A O 1
ATOM 1891 N N . LEU A 1 236 ? 12.958 6.552 19.444 1.00 84.00 236 LEU A N 1
ATOM 1892 C CA . LEU A 1 236 ? 11.868 5.650 19.828 1.00 84.00 236 LEU A CA 1
ATOM 1893 C C . LEU A 1 236 ? 10.570 6.055 19.111 1.00 84.00 236 LEU A C 1
ATOM 1895 O O . LEU A 1 236 ? 10.389 7.250 18.878 1.00 84.00 236 LEU A O 1
ATOM 1899 N N . PRO A 1 237 ? 9.662 5.114 18.788 1.00 88.50 237 PRO A N 1
ATOM 1900 C CA . PRO A 1 237 ? 8.372 5.434 18.185 1.00 88.50 237 PRO A CA 1
ATOM 1901 C C . PRO A 1 237 ? 7.560 6.465 18.978 1.00 88.50 237 PRO A C 1
ATOM 1903 O O . PRO A 1 237 ? 7.595 6.466 20.210 1.00 88.50 237 PRO A O 1
ATOM 1906 N N . ARG A 1 238 ? 6.785 7.301 18.279 1.00 92.50 238 ARG A N 1
ATOM 1907 C CA . ARG A 1 238 ? 5.809 8.216 18.895 1.00 92.50 238 ARG A CA 1
ATOM 1908 C C . ARG A 1 238 ? 4.512 8.275 18.096 1.00 92.50 238 ARG A C 1
ATOM 1910 O O . ARG A 1 238 ? 4.545 8.312 16.869 1.00 92.50 238 ARG A O 1
ATOM 1917 N N . GLU A 1 239 ? 3.382 8.312 18.793 1.00 93.81 239 GLU A N 1
ATOM 1918 C CA . GLU A 1 239 ? 2.075 8.572 18.182 1.00 93.81 239 GLU A CA 1
ATOM 1919 C C . GLU A 1 239 ? 1.908 10.071 17.892 1.00 93.81 239 GLU A C 1
ATOM 1921 O O . GLU A 1 239 ? 2.302 10.917 18.699 1.00 93.81 239 GLU A O 1
ATOM 1926 N N . LEU A 1 240 ? 1.300 10.397 16.752 1.00 93.69 240 LEU A N 1
ATOM 1927 C CA . LEU A 1 240 ? 0.880 11.748 16.388 1.00 93.69 240 LEU A CA 1
ATOM 1928 C C . LEU A 1 240 ? -0.647 11.807 16.338 1.00 93.69 240 LEU A C 1
ATOM 1930 O O . LEU A 1 240 ? -1.286 10.913 15.788 1.00 93.69 240 LEU A O 1
ATOM 1934 N N . ASP A 1 241 ? -1.224 12.891 16.853 1.00 93.31 241 ASP A N 1
ATOM 1935 C CA . ASP A 1 241 ? -2.641 13.192 16.657 1.00 93.31 241 ASP A CA 1
ATOM 1936 C C . ASP A 1 241 ? -2.799 14.172 15.486 1.00 93.31 241 ASP A C 1
ATOM 1938 O O . ASP A 1 241 ? -2.250 15.275 15.506 1.00 93.31 241 ASP A O 1
ATOM 1942 N N . TRP A 1 242 ? -3.514 13.749 14.443 1.00 94.88 242 TRP A N 1
ATOM 1943 C CA . TRP A 1 242 ? -3.796 14.553 13.247 1.00 94.88 242 TRP A CA 1
ATOM 1944 C C . TRP A 1 242 ? -5.248 15.061 13.179 1.00 94.88 242 TRP A C 1
ATOM 1946 O O . TRP A 1 242 ? -5.632 15.696 12.190 1.00 94.88 242 TRP A O 1
ATOM 1956 N N . GLY A 1 243 ? -6.088 14.772 14.182 1.00 94.19 243 GLY A N 1
ATOM 1957 C CA . GLY A 1 243 ? -7.502 15.154 14.150 1.00 94.19 243 GLY A CA 1
ATOM 1958 C C . GLY A 1 243 ? -8.259 14.539 12.963 1.00 94.19 243 GLY A C 1
ATOM 1959 O O . GLY A 1 243 ? -9.034 15.227 12.286 1.00 94.19 243 GLY A O 1
ATOM 1960 N N . ILE A 1 244 ? -7.978 13.272 12.634 1.00 95.44 244 ILE A N 1
ATOM 1961 C CA . ILE A 1 244 ? -8.642 12.534 11.550 1.00 95.44 244 ILE A CA 1
ATOM 1962 C C . ILE A 1 244 ? -9.287 11.270 12.143 1.00 95.44 244 ILE A C 1
ATOM 1964 O O . ILE A 1 244 ? -8.560 10.373 12.573 1.00 95.44 244 ILE A O 1
ATOM 1968 N N . PRO A 1 245 ? -10.630 11.172 12.183 1.00 94.94 245 PRO A N 1
ATOM 1969 C CA . PRO A 1 245 ? -11.319 10.014 12.751 1.00 94.94 245 PRO A CA 1
ATOM 1970 C C . PRO A 1 245 ? -10.897 8.700 12.087 1.00 94.94 245 PRO A C 1
ATOM 1972 O O . PRO A 1 245 ? -10.820 8.611 10.862 1.00 94.94 245 PRO A O 1
ATOM 1975 N N . GLY A 1 246 ? -10.623 7.670 12.891 1.00 95.62 246 GLY A N 1
ATOM 1976 C CA . GLY A 1 246 ? -10.196 6.354 12.400 1.00 95.62 246 GLY A CA 1
ATOM 1977 C C . GLY A 1 246 ? -8.831 6.330 11.695 1.00 95.62 246 GLY A C 1
ATOM 1978 O O . GLY A 1 246 ? -8.565 5.386 10.948 1.00 95.62 246 GLY A O 1
ATOM 1979 N N . VAL A 1 247 ? -7.986 7.351 11.885 1.00 97.81 247 VAL A N 1
ATOM 1980 C CA . VAL A 1 247 ? -6.579 7.346 11.458 1.00 97.81 247 VAL A CA 1
ATOM 1981 C C . VAL A 1 247 ? -5.684 7.391 12.687 1.00 97.81 247 VAL A C 1
ATOM 1983 O O . VAL A 1 247 ? -5.763 8.331 13.474 1.00 97.81 247 VAL A O 1
ATOM 1986 N N . CYS A 1 248 ? -4.819 6.391 12.822 1.00 97.62 248 CYS A N 1
ATOM 1987 C CA . CYS A 1 248 ? -3.732 6.389 13.790 1.00 97.62 248 CYS A CA 1
ATOM 1988 C C . CYS A 1 248 ? -2.427 6.665 13.043 1.00 97.62 248 CYS A C 1
ATOM 1990 O O . CYS A 1 248 ? -2.114 5.976 12.067 1.00 97.62 248 CYS A O 1
ATOM 1992 N N . THR A 1 249 ? -1.657 7.649 13.503 1.00 96.94 249 THR A N 1
ATOM 1993 C CA . THR A 1 249 ? -0.345 7.963 12.933 1.00 96.94 249 THR A CA 1
ATOM 1994 C C . THR A 1 249 ? 0.749 7.692 13.953 1.00 96.94 249 THR A C 1
ATOM 1996 O O . THR A 1 249 ? 0.697 8.170 15.084 1.00 96.94 249 THR A O 1
ATOM 1999 N N . VAL A 1 250 ? 1.783 6.973 13.526 1.00 95.75 250 VAL A N 1
ATOM 2000 C CA . VAL A 1 250 ? 2.994 6.709 14.303 1.00 95.75 250 VAL A CA 1
ATOM 2001 C C . VAL A 1 250 ? 4.205 7.133 13.485 1.00 95.75 250 VAL A C 1
ATOM 2003 O O . VAL A 1 250 ? 4.323 6.780 12.314 1.00 95.75 250 VAL A O 1
ATOM 2006 N N . GLU A 1 251 ? 5.139 7.851 14.097 1.00 94.75 251 GLU A N 1
ATOM 2007 C CA . GLU A 1 251 ? 6.493 7.981 13.562 1.00 94.75 251 GLU A CA 1
ATOM 2008 C C . GLU A 1 251 ? 7.396 6.923 14.191 1.00 94.75 251 GLU A C 1
ATOM 2010 O O . GLU A 1 251 ? 7.392 6.754 15.412 1.00 94.75 251 GLU A O 1
ATOM 2015 N N . ILE A 1 252 ? 8.194 6.233 13.373 1.00 91.62 252 ILE A N 1
ATOM 2016 C CA . ILE A 1 252 ? 9.178 5.244 13.829 1.00 91.62 252 ILE A CA 1
ATOM 2017 C C . ILE A 1 252 ? 10.605 5.629 13.417 1.00 91.62 252 ILE A C 1
ATOM 2019 O O . ILE A 1 252 ? 10.801 6.239 12.361 1.00 91.62 252 ILE A O 1
ATOM 2023 N N . PRO A 1 253 ? 11.626 5.240 14.202 1.00 89.06 253 PRO A N 1
ATOM 2024 C CA . PRO A 1 253 ? 13.007 5.258 13.739 1.00 89.06 253 PRO A CA 1
ATOM 2025 C C . PRO A 1 253 ? 13.156 4.394 12.484 1.00 89.06 253 PRO A C 1
ATOM 2027 O O . PRO A 1 253 ? 12.723 3.241 12.470 1.00 89.06 253 PRO A O 1
ATOM 2030 N N . TYR A 1 254 ? 13.805 4.929 11.451 1.00 86.50 254 TYR A N 1
ATOM 2031 C CA . TYR A 1 254 ? 14.060 4.203 10.207 1.00 86.50 254 TYR A CA 1
ATOM 2032 C C . TYR A 1 254 ? 15.502 4.393 9.742 1.00 86.50 254 TYR A C 1
ATOM 2034 O O . TYR A 1 254 ? 15.981 5.519 9.621 1.00 86.50 254 TYR A O 1
ATOM 2042 N N . SER A 1 255 ? 16.185 3.296 9.418 1.00 82.56 255 SER A N 1
ATOM 2043 C CA . SER A 1 255 ? 17.493 3.335 8.756 1.00 82.56 255 SER A CA 1
ATOM 2044 C C . SER A 1 255 ? 17.541 2.361 7.588 1.00 82.56 255 SER A C 1
ATOM 2046 O O . SER A 1 255 ? 17.212 1.186 7.744 1.00 82.56 255 SER A O 1
ATOM 2048 N N . GLN A 1 256 ? 18.029 2.815 6.432 1.00 78.00 256 GLN A N 1
ATOM 2049 C CA . GLN A 1 256 ? 18.212 1.963 5.251 1.00 78.00 256 GLN A CA 1
ATOM 2050 C C . GLN A 1 256 ? 19.181 0.791 5.506 1.00 78.00 256 GLN A C 1
ATOM 2052 O O . GLN A 1 256 ? 19.096 -0.226 4.825 1.00 78.00 256 GLN A O 1
ATOM 2057 N N . THR A 1 257 ? 20.073 0.903 6.498 1.00 81.81 257 THR A N 1
ATOM 2058 C CA . THR A 1 257 ? 21.069 -0.129 6.834 1.00 81.81 257 THR A CA 1
ATOM 2059 C C . THR A 1 257 ? 20.651 -1.059 7.977 1.00 81.81 257 THR A C 1
ATOM 2061 O O . THR A 1 257 ? 21.319 -2.062 8.202 1.00 81.81 257 THR A O 1
ATOM 2064 N N . GLN A 1 258 ? 19.555 -0.777 8.697 1.00 82.38 258 GLN A N 1
ATOM 2065 C CA . GLN A 1 258 ? 19.118 -1.553 9.874 1.00 82.38 258 GLN A CA 1
ATOM 2066 C C . GLN A 1 258 ? 17.756 -2.225 9.631 1.00 82.38 258 GLN A C 1
ATOM 2068 O O . GLN A 1 258 ? 16.791 -2.006 10.365 1.00 82.38 258 GLN A O 1
ATOM 2073 N N . ALA A 1 259 ? 17.672 -3.055 8.586 1.00 82.06 259 ALA A N 1
ATOM 2074 C CA . ALA A 1 259 ? 16.425 -3.696 8.156 1.00 82.06 259 ALA A CA 1
ATOM 2075 C C . ALA A 1 259 ? 15.723 -4.499 9.273 1.00 82.06 259 ALA A C 1
ATOM 2077 O O . ALA A 1 259 ? 14.503 -4.423 9.405 1.00 82.06 259 ALA A O 1
ATOM 2078 N N . GLU A 1 260 ? 16.478 -5.220 10.105 1.00 83.81 260 GLU A N 1
ATOM 2079 C CA . GLU A 1 260 ? 15.941 -5.989 11.239 1.00 83.81 260 GLU A CA 1
ATOM 2080 C C . GLU A 1 260 ? 15.335 -5.092 12.323 1.00 83.81 260 GLU A C 1
ATOM 2082 O O . GLU A 1 260 ? 14.256 -5.384 12.833 1.00 83.81 260 GLU A O 1
ATOM 2087 N N . ARG A 1 261 ? 15.969 -3.952 12.622 1.00 84.69 261 ARG A N 1
ATOM 2088 C CA . ARG A 1 261 ? 15.447 -2.972 13.582 1.00 84.69 261 ARG A CA 1
ATOM 2089 C C . ARG A 1 261 ? 14.172 -2.304 13.065 1.00 84.69 261 ARG A C 1
ATOM 2091 O O . ARG A 1 261 ? 13.219 -2.151 13.824 1.00 84.69 261 ARG A O 1
ATOM 2098 N N . ASN A 1 262 ? 14.123 -1.966 11.773 1.00 85.12 262 ASN A N 1
ATOM 2099 C CA . ASN A 1 262 ? 12.907 -1.441 11.142 1.00 85.12 262 ASN A CA 1
ATOM 2100 C C . ASN A 1 262 ? 11.759 -2.469 11.229 1.00 85.12 262 ASN A C 1
ATOM 2102 O O . ASN A 1 262 ? 10.636 -2.107 11.574 1.00 85.12 262 ASN A O 1
ATOM 2106 N N . ARG A 1 263 ? 12.051 -3.756 10.964 1.00 86.06 263 ARG A N 1
ATOM 2107 C CA . ARG A 1 263 ? 11.100 -4.872 11.126 1.00 86.06 263 ARG A CA 1
ATOM 2108 C C . ARG A 1 263 ? 10.631 -5.027 12.568 1.00 86.06 263 ARG A C 1
ATOM 2110 O O . ARG A 1 263 ? 9.441 -5.211 12.781 1.00 86.06 263 ARG A O 1
ATOM 2117 N N . ALA A 1 264 ? 11.528 -4.920 13.548 1.00 87.62 264 ALA A N 1
ATOM 2118 C CA . ALA A 1 264 ? 11.178 -5.016 14.963 1.00 87.62 264 ALA A CA 1
ATOM 2119 C C . ALA A 1 264 ? 10.207 -3.901 15.389 1.00 87.62 264 ALA A C 1
ATOM 2121 O O . ALA A 1 264 ? 9.169 -4.197 15.978 1.00 87.62 264 ALA A O 1
ATOM 2122 N N . PHE A 1 265 ? 10.480 -2.640 15.022 1.00 88.75 265 PHE A N 1
ATOM 2123 C CA . PHE A 1 265 ? 9.548 -1.538 15.293 1.00 88.75 265 PHE A CA 1
ATOM 2124 C C . PHE A 1 265 ? 8.196 -1.754 14.611 1.00 88.75 265 PHE A C 1
ATOM 2126 O O . PHE A 1 265 ? 7.166 -1.694 15.276 1.00 88.75 265 PHE A O 1
ATOM 2133 N N . PHE A 1 266 ? 8.191 -2.054 13.309 1.00 90.12 266 PHE A N 1
ATOM 2134 C CA . PHE A 1 266 ? 6.956 -2.282 12.557 1.00 90.12 266 PHE A CA 1
ATOM 2135 C C . PHE A 1 266 ? 6.144 -3.459 13.123 1.00 90.12 266 PHE A C 1
ATOM 2137 O O . PHE A 1 266 ? 4.934 -3.357 13.314 1.00 90.12 266 PHE A O 1
ATOM 2144 N N . GLY A 1 267 ? 6.815 -4.567 13.443 1.00 89.00 267 GLY A N 1
ATOM 2145 C CA . GLY A 1 267 ? 6.211 -5.755 14.033 1.00 89.00 267 GLY A CA 1
ATOM 2146 C C . GLY A 1 267 ? 5.577 -5.486 15.401 1.00 89.00 267 GLY A C 1
ATOM 2147 O O . GLY A 1 267 ? 4.504 -6.027 15.669 1.00 89.00 267 GLY A O 1
ATOM 2148 N N . GLY A 1 268 ? 6.181 -4.617 16.218 1.00 91.31 268 GLY A N 1
ATOM 2149 C CA . GLY A 1 268 ? 5.620 -4.170 17.498 1.00 91.31 268 GLY A CA 1
ATOM 2150 C C . GLY A 1 268 ? 4.334 -3.347 17.348 1.00 91.31 268 GLY A C 1
ATOM 2151 O O . GLY A 1 268 ? 3.401 -3.510 18.131 1.00 91.31 268 GLY A O 1
ATOM 2152 N N . LEU A 1 269 ? 4.216 -2.525 16.295 1.00 93.31 269 LEU A N 1
ATOM 2153 C CA . LEU A 1 269 ? 2.980 -1.770 16.015 1.00 93.31 269 LEU A CA 1
ATOM 2154 C C . LEU A 1 269 ? 1.784 -2.673 15.671 1.00 93.31 269 LEU A C 1
ATOM 2156 O O . LEU A 1 269 ? 0.638 -2.262 15.829 1.00 93.31 269 LEU A O 1
ATOM 2160 N N . LEU A 1 270 ? 2.038 -3.903 15.215 1.00 94.94 270 LEU A N 1
ATOM 2161 C CA . LEU A 1 270 ? 1.003 -4.889 14.894 1.00 94.94 270 LEU A CA 1
ATOM 2162 C C . LEU A 1 270 ? 0.671 -5.836 16.063 1.00 94.94 270 LEU A C 1
ATOM 2164 O O . LEU A 1 270 ? -0.024 -6.832 15.867 1.00 94.94 270 LEU A O 1
ATOM 2168 N N . GLU A 1 271 ? 1.198 -5.607 17.266 1.00 94.00 271 GLU A N 1
ATOM 2169 C CA . GLU A 1 271 ? 0.863 -6.417 18.444 1.00 94.00 271 GLU A CA 1
ATOM 2170 C C . GLU A 1 271 ? -0.545 -6.109 18.964 1.00 94.00 271 GLU A C 1
ATOM 2172 O O . GLU A 1 271 ? -0.938 -4.952 19.097 1.00 94.00 271 GLU A O 1
ATOM 2177 N N . GLY A 1 272 ? -1.314 -7.162 19.262 1.00 94.75 272 GLY A N 1
ATOM 2178 C CA . GLY A 1 272 ? -2.729 -7.068 19.640 1.00 94.75 272 GLY A CA 1
ATOM 2179 C C . GLY A 1 272 ? -3.701 -6.935 18.459 1.00 94.75 272 GLY A C 1
ATOM 2180 O O . GLY A 1 272 ? -4.911 -6.997 18.660 1.00 94.75 272 GLY A O 1
ATOM 2181 N N . ILE A 1 273 ? -3.201 -6.796 17.228 1.00 97.12 273 ILE A N 1
ATOM 2182 C CA . ILE A 1 273 ? -4.012 -6.853 16.004 1.00 97.12 273 ILE A CA 1
ATOM 2183 C C . ILE A 1 273 ? -4.185 -8.322 15.595 1.00 97.12 273 ILE A C 1
ATOM 2185 O O . ILE A 1 273 ? -3.230 -9.097 15.639 1.00 97.12 273 ILE A O 1
ATOM 2189 N N . SER A 1 274 ? -5.395 -8.717 15.197 1.00 96.81 274 SER A N 1
ATOM 2190 C CA . SER A 1 274 ? -5.708 -10.078 14.727 1.00 96.81 274 SER A CA 1
ATOM 2191 C C . SER A 1 274 ? -6.703 -10.062 13.562 1.00 96.81 274 SER A C 1
ATOM 2193 O O . SER A 1 274 ? -7.311 -9.029 13.275 1.00 96.81 274 SER A O 1
ATOM 2195 N N . VAL A 1 275 ? -6.867 -11.202 12.883 1.00 95.75 275 VAL A N 1
ATOM 2196 C CA . VAL A 1 275 ? -7.855 -11.397 11.808 1.00 95.75 275 VAL A CA 1
ATOM 2197 C C . VAL A 1 275 ? -8.776 -12.573 12.139 1.00 95.75 275 VAL A C 1
ATOM 2199 O O . VAL A 1 275 ? -8.312 -13.575 12.682 1.00 95.75 275 VAL A O 1
ATOM 2202 N N . ARG A 1 276 ? -10.067 -12.418 11.828 1.00 91.69 276 ARG A N 1
ATOM 2203 C CA . ARG A 1 276 ? -11.142 -13.404 12.051 1.00 91.69 276 ARG A CA 1
ATOM 2204 C C . ARG A 1 276 ? -11.195 -14.521 10.991 1.00 91.69 276 ARG A C 1
ATOM 2206 O O . ARG A 1 276 ? -10.622 -14.376 9.883 1.00 91.69 276 ARG A O 1
#

Foldseek 3Di:
DDDDDDDDDDDDDDDDDDDDDDDDDDDDDDDDPDPPDDDPPDQPPPVVLVVVPDDDDDDDFDFDALVNLLAAFQAEAELALAQLVVVLCVVAVRHDDAALRNQKRQADLSLSLVCLLVLNPPPPDPVQKAFDADDPVQQATWIARNNRRMTGDHQGGPVQADNVGGPCSVVSVVVNVVNSVVVLVCLVPTAGYEYEYEHAADLVSVQSSVVSQDVSSDPPGHYAYEYEYEDQPDDAKDWDGSPHRRYTYIYGHDDPPCVVVVSVRVSVSCPSYHYD

Secondary structure (DSSP, 8-state):
---------------------------------PPPPPP-------HHHHTT------S-PPBPPTTTT-SEESEEEE--SSSHHHHHHHHTTS-SS--TTTTEEE--HHHHHHHHHHTSTTTT-GGGEEEEEEETTTTEEEEEETTTTEEESSSSBTTT-BTTB-TTHHHHHHHHHHHHHHHHHHHHH-SEEEEEEEES--HHHHHHHHHHHHHHH-TTSEEEEEEEEEETT-SS-EEE--S-BTEEEEEEE--TT-HHHHHHHHHHHTTT-EE-

Sequence (276 aa):
MEHLKAAGIVVHETGPHNRSTRDGTSPVKIRNFMPRAFRCVAAVSNPRLFSYLGSKGRTGGETMRLAELRRPYDYCISLGNNCMPAMELEKKGLKRETLPLDWVISRSTTRVAELLLYRFPNYMQLPNLVIRCPDPKLGTYVVEDLVNGIESYHDFALFLNTSSSLPEYPVFRVRLERRIERLYRILQEKRDLLFIRTGEVTPEEGRLLKGVIEQITGPGKTAHLLIINNHPRLALPRELDWGIPGVCTVEIPYSQTQAERNRAFFGGLLEGISVR

=== Feature glossary ===
Legend for the data blocks above and below:

— What the protein is —

The amino-acid sequence is the protein's primary structure: the linear order of residues from the N-terminus to the C-terminus, written in one-letter code. Everything else here — the 3D coordinates, the secondary structure, the domain annotations — is ultimately a consequence of this string.

Functional annotations link the protein to curated databases. InterPro entries identify conserved domains and families by matching the sequence against member-database signatures (Pfam, PROSITE, CDD, …). Gene Ontology (GO) terms describe molecular function, biological process, and cellular component in a controlled vocabulary. CATH places the structure in a hierarchical fold classification (Class/Architecture/Topology/Homologous-superfamily). The organism is the source species.

— Where its atoms are —

Atomic coordinates in PDBx/mmCIF format — the same representation the Protein Data Bank distributes. Each line of the _atom_site loop places one backbone atom in Cartesian space (units: ångströms, origin: arbitrary).

The six renders are orthographic views along the three Cartesian axes in both directions. Representation (cartoon, sticks, or surface) and color scheme (sequence-rainbow or by-chain) vary across proteins so the training set covers all the common visualization conventions.

— Local backbone conformation —

Eight-state secondary structure (DSSP): H is the canonical α-helix, G the tighter 3₁₀-helix, I the wider π-helix; E/B are β-structure, T and S are turns and bends, and '-' is everything else. DSSP derives these from the pattern of main-chain N–H···O=C hydrogen bonds, not from the sequence.

Three-state secondary structure (P-SEA) collapses the eight DSSP classes into helix (a), strand (b), and coil (c). P-SEA assigns these from Cα geometry alone — distances and angles — without requiring backbone oxygens, so it works on any Cα trace.

φ (phi) and ψ (psi) are the two rotatable backbone dihedrals per residue: φ is the C(i-1)–N–Cα–C torsion, ψ is the N–Cα–C–N(i+1) torsion, both in degrees on (−180°, 180°]. α-helical residues cluster near (−60°, −45°); β-strand residues near (−120°, +130°). A Ramachandran plot is simply a scatter of (φ, ψ) for every residue.

— Global shape and packing —

The geometric summary reports three shape descriptors. Rg (radius of gyration) measures how spread out the Cα atoms are about their centre of mass; compact globular proteins have small Rg, elongated or unfolded ones large. Cα contacts (<8 Å, |i−j|>4) count long-range residue pairs in spatial proximity — high for tightly packed folds, near zero for rods or random coil. The bounding-box extents give the protein's footprint along x, y, z in Å.

SASA measures how much of the protein is reachable by solvent. It is computed by rolling a water-sized probe over the atomic surface and summing the exposed area (Å²). Per-residue SASA distinguishes core (buried, low SASA) from surface (exposed, high SASA) residues; total SASA is a whole-molecule size measure.

Plot images: a contact map (which residues are close in 3D, as an N×N binary image), a Ramachandran scatter (backbone torsion angles, revealing secondary-structure composition at a glance), and — for AlphaFold structures — a PAE heatmap (pairwise prediction confidence).

— Structural neighborhood —

A 3Di character summarizes, for each residue, the relative orientation of the Cα frame of its nearest spatial neighbor. Because it encodes fold topology rather than chemistry, 3Di alignments detect remote structural similarity that sequence alignment misses.

The Foldseek neighbor list gives the closest experimentally determined structures in the PDB, ranked by structural alignment. TM-score near 1 means near-identical fold; near 0.3 means only rough topology match. This is how one finds what a novel AlphaFold prediction most resembles in the solved-structure universe.

— Confidence and disorder —

For AlphaFold models, the B-factor field carries pLDDT — the model's own estimate of local accuracy on a 0–100 scale. Regions with pLDDT<50 should be treated as essentially unmodeled; they often correspond to intrinsically disordered segments.

Crystallographic B-factors measure how much each atom's electron density is smeared out, in Å². They rise in mobile loops and surface residues and fall in the buried interior. In AlphaFold models this column is repurposed to hold pLDDT instead.

Predicted Aligned Error (PAE) is an AlphaFold confidence matrix: entry (i, j) is the expected error in the position of residue j, in ångströms, when the prediction is superimposed on the true structure at residue i. Low PAE within a block of residues means that block is internally rigid and well-predicted; high PAE between two blocks means their relative placement is uncertain even if each block individually is confident.